Protein AF-A0A523ABS1-F1 (afdb_monomer)

Structure (mmCIF, N/CA/C/O backbone):
data_AF-A0A523ABS1-F1
#
_entry.id   AF-A0A523ABS1-F1
#
loop_
_atom_site.group_PDB
_atom_site.id
_atom_site.type_symbol
_atom_site.label_atom_id
_atom_site.label_alt_id
_atom_site.label_comp_id
_atom_site.label_asym_id
_atom_site.label_entity_id
_atom_site.label_seq_id
_atom_site.pdbx_PDB_ins_code
_atom_site.Cartn_x
_atom_site.Cartn_y
_atom_site.Cartn_z
_atom_site.occupancy
_atom_site.B_iso_or_equiv
_atom_site.auth_seq_id
_atom_site.auth_comp_id
_atom_site.auth_asym_id
_atom_site.auth_atom_id
_atom_site.pdbx_PDB_model_num
ATOM 1 N N . SER A 1 1 ? -2.186 -3.553 30.893 1.00 53.19 1 SER A N 1
ATOM 2 C CA . SER A 1 1 ? -3.478 -3.518 31.617 1.00 53.19 1 SER A CA 1
ATOM 3 C C . SER A 1 1 ? -4.574 -3.183 30.608 1.00 53.19 1 SER A C 1
ATOM 5 O O . SER A 1 1 ? -4.242 -2.686 29.540 1.00 53.19 1 SER A O 1
ATOM 7 N N . ARG A 1 2 ? -5.855 -3.501 30.856 1.00 66.62 2 ARG A N 1
ATOM 8 C CA . ARG A 1 2 ? -6.930 -2.987 29.985 1.00 66.62 2 ARG A CA 1
ATOM 9 C C . ARG A 1 2 ? -7.166 -1.531 30.384 1.00 66.62 2 ARG A C 1
ATOM 11 O O . ARG A 1 2 ? -7.330 -1.282 31.573 1.00 66.62 2 ARG A O 1
ATOM 18 N N . ILE A 1 3 ? -7.095 -0.614 29.419 1.00 85.62 3 ILE A N 1
ATOM 19 C CA . ILE A 1 3 ? -7.314 0.823 29.647 1.00 85.62 3 ILE A CA 1
ATOM 20 C C . ILE A 1 3 ? -8.788 1.080 29.984 1.00 85.62 3 ILE A C 1
ATOM 22 O O . ILE A 1 3 ? -9.081 1.830 30.907 1.00 85.62 3 ILE A O 1
ATOM 26 N N . ASN A 1 4 ? -9.697 0.388 29.293 1.00 91.50 4 ASN A N 1
ATOM 27 C CA . ASN A 1 4 ? -11.128 0.486 29.552 1.00 91.50 4 ASN A CA 1
ATOM 28 C C . ASN A 1 4 ? -11.587 -0.442 30.686 1.00 91.50 4 ASN A C 1
ATOM 30 O O . ASN A 1 4 ? -11.056 -1.551 30.849 1.00 91.50 4 ASN A O 1
ATOM 34 N N . LEU A 1 5 ? -12.601 -0.001 31.435 1.00 93.69 5 LEU A N 1
ATOM 35 C CA . LEU A 1 5 ? -13.239 -0.775 32.508 1.00 93.69 5 LEU A CA 1
ATOM 36 C C . LEU A 1 5 ? -14.076 -1.935 31.959 1.00 93.69 5 LEU A C 1
ATOM 38 O O . LEU A 1 5 ? -14.140 -2.990 32.600 1.00 93.69 5 LEU A O 1
ATOM 42 N N . PHE A 1 6 ? -14.674 -1.757 30.780 1.00 94.88 6 PHE A N 1
ATOM 43 C CA . PHE A 1 6 ? -15.473 -2.775 30.105 1.00 94.88 6 PHE A CA 1
ATOM 44 C C . PHE A 1 6 ? -14.831 -3.229 28.786 1.00 94.88 6 PHE A C 1
ATOM 46 O O . PHE A 1 6 ? -14.095 -2.495 28.123 1.00 94.88 6 PHE A O 1
ATOM 53 N N . SER A 1 7 ? -15.103 -4.474 28.399 1.00 93.56 7 SER A N 1
ATOM 54 C CA . SER A 1 7 ? -14.790 -5.014 27.074 1.00 93.56 7 SER A CA 1
ATOM 55 C C . SER A 1 7 ? -16.020 -5.652 26.457 1.00 93.56 7 SER A C 1
ATOM 57 O O . SER A 1 7 ? -16.794 -6.284 27.178 1.00 93.56 7 SER A O 1
ATOM 59 N N . PHE A 1 8 ? -16.120 -5.560 25.138 1.00 93.94 8 PHE A N 1
ATOM 60 C CA . PHE A 1 8 ? -17.294 -5.952 24.373 1.00 93.94 8 PHE A CA 1
ATOM 61 C C . PHE A 1 8 ? -16.968 -7.121 23.448 1.00 93.94 8 PHE A C 1
ATOM 63 O O . PHE A 1 8 ? -15.877 -7.195 22.884 1.00 93.94 8 PHE A O 1
ATOM 70 N N . GLU A 1 9 ? -17.932 -8.011 23.284 1.00 95.00 9 GLU A N 1
ATOM 71 C CA . GLU A 1 9 ? -17.932 -9.111 22.326 1.00 95.00 9 GLU A CA 1
ATOM 72 C C . GLU A 1 9 ? -19.313 -9.117 21.657 1.00 95.00 9 GLU A C 1
ATOM 74 O O . GLU A 1 9 ? -20.335 -9.018 22.335 1.00 95.00 9 GLU A O 1
ATOM 79 N N . ARG A 1 10 ? -19.359 -9.153 20.321 1.00 94.88 10 ARG A N 1
ATOM 80 C CA . ARG A 1 10 ? -20.630 -9.179 19.582 1.00 94.88 10 ARG A CA 1
ATOM 81 C C . ARG A 1 10 ? -21.312 -10.530 19.794 1.00 94.88 10 ARG A C 1
ATOM 83 O O . ARG A 1 10 ? -20.659 -11.561 19.675 1.00 94.88 10 ARG A O 1
ATOM 90 N N . ILE A 1 11 ? -22.611 -10.502 20.078 1.00 96.00 11 ILE A N 1
ATOM 91 C CA . ILE A 1 11 ? -23.472 -11.687 20.188 1.00 96.00 11 ILE A CA 1
ATOM 92 C C . ILE A 1 11 ? -24.713 -11.497 19.314 1.00 96.00 11 ILE A C 1
ATOM 94 O O . ILE A 1 11 ? -24.976 -10.388 18.835 1.00 96.00 11 ILE A O 1
ATOM 98 N N . ASP A 1 12 ? -25.485 -12.566 19.125 1.00 92.12 12 ASP A N 1
ATOM 99 C CA . ASP A 1 12 ? -26.764 -12.493 18.424 1.00 92.12 12 ASP A CA 1
ATOM 100 C C . ASP A 1 12 ? -27.668 -11.448 19.088 1.00 92.12 12 ASP A C 1
ATOM 102 O O . ASP A 1 12 ? -28.009 -11.549 20.267 1.00 92.12 12 ASP A O 1
ATOM 106 N N . ASN A 1 13 ? -28.029 -10.424 18.312 1.00 90.88 13 ASN A N 1
ATOM 107 C CA . ASN A 1 13 ? -28.887 -9.319 18.735 1.00 90.88 13 ASN A CA 1
ATOM 108 C C . ASN A 1 13 ? -28.392 -8.550 19.985 1.00 90.88 13 ASN A C 1
ATOM 110 O O . ASN A 1 13 ? -29.210 -8.118 20.798 1.00 90.88 13 ASN A O 1
ATOM 114 N N . GLY A 1 14 ? -27.074 -8.375 20.169 1.00 96.38 14 GLY A N 1
ATOM 115 C CA . GLY A 1 14 ? -26.577 -7.616 21.321 1.00 96.38 14 GLY A CA 1
ATOM 116 C C . GLY A 1 14 ? -25.062 -7.539 21.509 1.00 96.38 14 GLY A C 1
ATOM 117 O O . GLY A 1 14 ? -24.265 -7.741 20.585 1.00 96.38 14 GLY A O 1
ATOM 118 N N . LEU A 1 15 ? -24.666 -7.240 22.748 1.00 97.00 15 LEU A N 1
ATOM 119 C CA . LEU A 1 15 ? -23.283 -7.230 23.217 1.00 97.00 15 LEU A CA 1
ATOM 120 C C . LEU A 1 15 ? -23.120 -8.024 24.505 1.00 97.00 15 LEU A C 1
ATOM 122 O O . LEU A 1 15 ? -23.805 -7.793 25.497 1.00 97.00 15 LEU A O 1
ATOM 126 N N . ARG A 1 16 ? -22.104 -8.877 24.515 1.00 97.19 16 ARG A N 1
ATOM 127 C CA . ARG A 1 16 ? -21.541 -9.438 25.732 1.00 97.19 16 ARG A CA 1
ATOM 128 C C . ARG A 1 16 ? -20.533 -8.469 26.323 1.00 97.19 16 ARG A C 1
ATOM 130 O O . ARG A 1 16 ? -19.565 -8.080 25.668 1.00 97.19 16 ARG A O 1
ATOM 137 N N . VAL A 1 17 ? -20.734 -8.120 27.584 1.00 96.38 17 VAL A N 1
ATOM 138 C CA . VAL A 1 17 ? -19.927 -7.152 28.324 1.00 96.38 17 VAL A CA 1
ATOM 139 C C . VAL A 1 17 ? -19.188 -7.865 29.445 1.00 96.38 17 VAL A C 1
ATOM 141 O O . VAL A 1 17 ? -19.774 -8.602 30.237 1.00 96.38 17 VAL A O 1
ATOM 144 N N . ARG A 1 18 ? -17.878 -7.635 29.531 1.00 95.56 18 ARG A N 1
ATOM 145 C CA . ARG A 1 18 ? -17.011 -8.169 30.593 1.00 95.56 18 ARG A CA 1
ATOM 146 C C . ARG A 1 18 ? -16.283 -7.031 31.289 1.00 95.56 18 ARG A C 1
ATOM 148 O O . ARG A 1 18 ? -15.949 -6.034 30.652 1.00 95.56 18 ARG A O 1
ATOM 155 N N . SER A 1 19 ? -15.955 -7.214 32.562 1.00 93.56 19 SER A N 1
ATOM 156 C CA . SER A 1 19 ? -15.067 -6.325 33.311 1.00 93.56 19 SER A CA 1
ATOM 157 C C . SER A 1 19 ? -14.047 -7.152 34.089 1.00 93.56 19 SER A C 1
ATOM 159 O O . SER A 1 19 ? -14.268 -8.327 34.348 1.00 93.56 19 SER A O 1
ATOM 161 N N . LYS A 1 20 ? -12.910 -6.549 34.455 1.00 89.62 20 LYS A N 1
ATOM 162 C CA . LYS A 1 20 ? -11.997 -7.146 35.450 1.00 89.62 20 LYS A CA 1
ATOM 163 C C . LYS A 1 20 ? -12.493 -6.965 36.888 1.00 89.62 20 LYS A C 1
ATOM 165 O O . LYS A 1 20 ? -11.884 -7.498 37.808 1.00 89.62 20 LYS A O 1
ATOM 170 N N . ARG A 1 21 ? -13.513 -6.129 37.061 1.00 89.75 21 ARG A N 1
ATOM 171 C CA . ARG A 1 21 ? -14.123 -5.744 38.325 1.00 89.75 21 ARG A CA 1
ATOM 172 C C . ARG A 1 21 ? -15.584 -6.168 38.265 1.00 89.75 21 ARG A C 1
ATOM 174 O O . ARG A 1 21 ? -16.414 -5.435 37.726 1.00 89.75 21 ARG A O 1
ATOM 181 N N . ASP A 1 22 ? -15.878 -7.377 38.728 1.00 87.56 22 ASP A N 1
ATOM 182 C CA . ASP A 1 22 ? -17.212 -7.983 38.612 1.00 87.56 22 ASP A CA 1
ATOM 183 C C . ASP A 1 22 ? -18.300 -7.133 39.286 1.00 87.56 22 ASP A C 1
ATOM 185 O O . ASP A 1 22 ? -19.452 -7.120 38.852 1.00 87.56 22 ASP A O 1
ATOM 189 N N . GLU A 1 23 ? -17.942 -6.338 40.298 1.00 90.62 23 GLU A N 1
ATOM 190 C CA . GLU A 1 23 ? -18.840 -5.386 40.943 1.00 90.62 23 GLU A CA 1
ATOM 191 C C . GLU A 1 23 ? -19.360 -4.298 39.989 1.00 90.62 23 GLU A C 1
ATOM 193 O O . GLU A 1 23 ? -20.473 -3.804 40.180 1.00 90.62 23 GLU A O 1
ATOM 198 N N . LEU A 1 24 ? -18.605 -3.954 38.938 1.00 92.62 24 LEU A N 1
ATOM 199 C CA . LEU A 1 24 ? -19.019 -2.961 37.944 1.00 92.62 24 LEU A CA 1
ATOM 200 C C . LEU A 1 24 ? -20.077 -3.501 36.982 1.00 92.62 24 LEU A C 1
ATOM 202 O O . LEU A 1 24 ? -20.878 -2.719 36.474 1.00 92.62 24 LEU A O 1
ATOM 206 N N . LEU A 1 25 ? -20.127 -4.819 36.761 1.00 93.62 25 LEU A N 1
ATOM 207 C CA . LEU A 1 25 ? -21.131 -5.438 35.890 1.00 93.62 25 LEU A CA 1
ATOM 208 C C . LEU A 1 25 ? -22.554 -5.221 36.420 1.00 93.62 25 LEU A C 1
ATOM 210 O O . LEU A 1 25 ? -23.487 -5.078 35.635 1.00 93.62 25 LEU A O 1
ATOM 214 N N . LYS A 1 26 ? -22.723 -5.107 37.745 1.00 91.44 26 LYS A N 1
ATOM 215 C CA . LYS A 1 26 ? -24.025 -4.829 38.374 1.00 91.44 26 LYS A CA 1
ATOM 216 C C . LYS A 1 26 ? -24.602 -3.475 37.950 1.00 91.44 26 LYS A C 1
ATOM 218 O O . LYS A 1 26 ? -25.816 -3.356 37.810 1.00 91.44 26 LYS A O 1
ATOM 223 N N . LYS A 1 27 ? -23.743 -2.486 37.679 1.00 92.94 27 LYS A N 1
ATOM 224 C CA . LYS A 1 27 ? -24.156 -1.138 37.254 1.00 92.94 27 LYS A CA 1
ATOM 225 C C . LYS A 1 27 ? -24.728 -1.096 35.837 1.00 92.94 27 LYS A C 1
ATOM 227 O O . LYS A 1 27 ? -25.434 -0.158 35.497 1.00 92.94 27 LYS A O 1
ATOM 232 N N . LEU A 1 28 ? -24.466 -2.117 35.016 1.00 92.31 28 LEU A N 1
ATOM 233 C CA . LEU A 1 28 ? -25.002 -2.201 33.654 1.00 92.31 28 LEU A CA 1
ATOM 234 C C . LEU A 1 28 ? -26.531 -2.355 33.638 1.00 92.31 28 LEU A C 1
ATOM 236 O O . LEU A 1 28 ? -27.172 -1.945 32.676 1.00 92.31 28 LEU A O 1
ATOM 240 N N . SER A 1 29 ? -27.116 -2.886 34.718 1.00 88.00 29 SER A N 1
ATOM 241 C CA . SER A 1 29 ? -28.572 -3.025 34.864 1.00 88.00 29 SER A CA 1
ATOM 242 C C . SER A 1 29 ? -29.318 -1.682 34.926 1.00 88.00 29 SER A C 1
ATOM 244 O O . SER A 1 29 ? -30.504 -1.627 34.615 1.00 88.00 29 SER A O 1
ATOM 246 N N . GLU A 1 30 ? -28.625 -0.586 35.257 1.00 88.75 30 GLU A N 1
ATOM 247 C CA . GLU A 1 30 ? -29.193 0.768 35.331 1.00 88.75 30 GLU A CA 1
ATOM 248 C C . GLU A 1 30 ? -29.386 1.411 33.943 1.00 88.75 30 GLU A C 1
ATOM 250 O O . GLU A 1 30 ? -30.000 2.470 33.834 1.00 88.75 30 GLU A O 1
ATOM 255 N N . LEU A 1 31 ? -28.875 0.785 32.874 1.00 91.31 31 LEU A N 1
ATOM 256 C CA . LEU A 1 31 ? -28.892 1.336 31.514 1.00 91.31 31 LEU A CA 1
ATOM 257 C C . LEU A 1 31 ? -30.217 1.119 30.763 1.00 91.31 31 LEU A C 1
ATOM 259 O O . LEU A 1 31 ? -30.371 1.631 29.659 1.00 91.31 31 LEU A O 1
ATOM 263 N N . GLY A 1 32 ? -31.170 0.376 31.337 1.00 92.44 32 GLY A N 1
ATOM 264 C CA . GLY A 1 32 ? -32.515 0.204 30.770 1.00 92.44 32 GLY A CA 1
ATOM 265 C C . GLY A 1 32 ? -32.612 -0.732 29.558 1.00 92.44 32 GLY A C 1
ATOM 266 O O . GLY A 1 32 ? -33.659 -0.784 28.920 1.00 92.44 32 GLY A O 1
ATOM 267 N N . PHE A 1 33 ? -31.551 -1.479 29.245 1.00 95.50 33 PHE A N 1
ATOM 268 C CA . PHE A 1 33 ? -31.571 -2.522 28.218 1.00 95.50 33 PHE A CA 1
ATOM 269 C C . PHE A 1 33 ? -32.038 -3.865 28.790 1.00 95.50 33 PHE A C 1
ATOM 271 O O . PHE A 1 33 ? -31.852 -4.145 29.974 1.00 95.50 33 PHE A O 1
ATOM 278 N N . GLU A 1 34 ? -32.589 -4.730 27.937 1.00 95.81 34 GLU A N 1
ATOM 279 C CA . GLU A 1 34 ? -32.795 -6.136 28.286 1.00 95.81 34 GLU A CA 1
ATOM 280 C C . GLU A 1 34 ? -31.430 -6.818 28.462 1.00 95.81 34 GLU A C 1
ATOM 282 O O . GLU A 1 34 ? -30.539 -6.657 27.626 1.00 95.81 34 GLU A O 1
ATOM 287 N N . PHE A 1 35 ? -31.240 -7.576 29.543 1.00 95.75 35 PHE A N 1
ATOM 288 C CA . PHE A 1 35 ? -29.961 -8.227 29.820 1.00 95.75 35 PHE A CA 1
ATOM 289 C C . PHE A 1 35 ? -30.114 -9.591 30.494 1.00 95.75 35 PHE A C 1
ATOM 291 O O . PHE A 1 35 ? -31.122 -9.896 31.132 1.00 95.75 35 PHE A O 1
ATOM 298 N N . LYS A 1 36 ? -29.055 -10.396 30.402 1.00 95.69 36 LYS A N 1
ATOM 299 C CA . LYS A 1 36 ? -28.885 -11.656 31.121 1.00 95.69 36 LYS A CA 1
ATOM 300 C C . LYS A 1 36 ? -27.502 -11.706 31.765 1.00 95.69 36 LYS A C 1
ATOM 302 O O . LYS A 1 36 ? -26.481 -11.590 31.091 1.00 95.69 36 LYS A O 1
ATOM 307 N N . SER A 1 37 ? -27.472 -11.889 33.080 1.00 94.12 37 SER A N 1
ATOM 308 C CA . SER A 1 37 ? -26.228 -11.963 33.851 1.00 94.12 37 SER A CA 1
ATOM 309 C C . SER A 1 37 ? -25.720 -13.395 33.963 1.00 94.12 37 SER A C 1
ATOM 311 O O . SER A 1 37 ? -26.493 -14.324 34.197 1.00 94.12 37 SER A O 1
ATOM 313 N N . PHE A 1 38 ? -24.406 -13.552 33.865 1.00 92.75 38 PHE A N 1
ATOM 314 C CA . PHE A 1 38 ? -23.692 -14.812 34.021 1.00 92.75 38 PHE A CA 1
ATOM 315 C C . PHE A 1 38 ? -22.454 -14.603 34.898 1.00 92.75 38 PHE A C 1
ATOM 317 O O . PHE A 1 38 ? -22.089 -13.479 35.247 1.00 92.75 38 PHE A O 1
ATOM 324 N N . GLU A 1 39 ? -21.764 -15.689 35.238 1.00 90.94 39 GLU A N 1
ATOM 325 C CA . GLU A 1 39 ? -20.467 -15.590 35.900 1.00 90.94 39 GLU A CA 1
ATOM 326 C C . GLU A 1 39 ? -19.446 -14.902 34.966 1.00 90.94 39 GLU A C 1
ATOM 328 O O . GLU A 1 39 ? -19.228 -15.315 33.819 1.00 90.94 39 GLU A O 1
ATOM 333 N N . GLY A 1 40 ? -18.873 -13.786 35.430 1.00 90.38 40 GLY A N 1
ATOM 334 C CA . GLY A 1 40 ? -17.849 -13.001 34.728 1.00 90.38 40 GLY A CA 1
ATOM 335 C C . GLY A 1 40 ? -18.313 -12.167 33.521 1.00 90.38 40 GLY A C 1
ATOM 336 O O . GLY A 1 40 ? -17.465 -11.570 32.848 1.00 90.38 40 GLY A O 1
ATOM 337 N N . HIS A 1 41 ? -19.613 -12.126 33.194 1.00 95.06 41 HIS A N 1
ATOM 338 C CA . HIS A 1 41 ? -20.131 -11.307 32.087 1.00 95.06 41 HIS A CA 1
ATOM 339 C C . HIS A 1 41 ? -21.637 -11.011 32.165 1.00 95.06 41 HIS A C 1
ATOM 341 O O . HIS A 1 41 ? -22.390 -11.689 32.862 1.00 95.06 41 HIS A O 1
ATOM 347 N N . VAL A 1 42 ? -22.074 -10.005 31.406 1.00 96.75 42 VAL A N 1
ATOM 348 C CA . VAL A 1 42 ? -23.487 -9.670 31.185 1.00 96.75 42 VAL A CA 1
ATOM 349 C C . VAL A 1 42 ? -23.731 -9.590 29.685 1.00 96.75 42 VAL A C 1
ATOM 351 O O . VAL A 1 42 ? -23.027 -8.860 28.989 1.00 96.75 42 VAL A O 1
ATOM 354 N N . ASP A 1 43 ? -24.718 -10.330 29.196 1.00 97.06 43 ASP A N 1
ATOM 355 C CA . ASP A 1 43 ? -25.204 -10.216 27.822 1.00 97.06 43 ASP A CA 1
ATOM 356 C C . ASP A 1 43 ? -26.328 -9.178 27.801 1.00 97.06 43 ASP A C 1
ATOM 358 O O . ASP A 1 43 ? -27.275 -9.287 28.575 1.00 97.06 43 ASP A O 1
ATOM 362 N N . ILE A 1 44 ? -26.209 -8.156 26.958 1.00 97.50 44 ILE A N 1
ATOM 363 C CA . ILE A 1 44 ? -27.184 -7.071 26.811 1.00 97.50 44 ILE A CA 1
ATOM 364 C C . ILE A 1 44 ? -27.730 -7.110 25.389 1.00 97.50 44 ILE A C 1
ATOM 366 O O . ILE A 1 44 ? -26.954 -7.128 24.432 1.00 97.50 44 ILE A O 1
ATOM 370 N N . PHE A 1 45 ? -29.051 -7.115 25.251 1.00 96.75 45 PHE A N 1
ATOM 371 C CA . PHE A 1 45 ? -29.750 -7.277 23.981 1.00 96.75 45 PHE A CA 1
ATOM 372 C C . PHE A 1 45 ? -30.266 -5.936 23.445 1.00 96.75 45 PHE A C 1
ATOM 374 O O . PHE A 1 45 ? -30.618 -5.035 24.208 1.00 96.75 45 PHE A O 1
ATOM 381 N N . GLY A 1 46 ? -30.299 -5.800 22.119 1.00 95.69 46 GLY A N 1
ATOM 382 C CA . GLY A 1 46 ? -30.669 -4.573 21.411 1.00 95.69 46 GLY A CA 1
ATOM 383 C C . GLY A 1 46 ? -29.598 -4.129 20.415 1.00 95.69 46 GLY A C 1
ATOM 384 O O . GLY A 1 46 ? -28.733 -4.9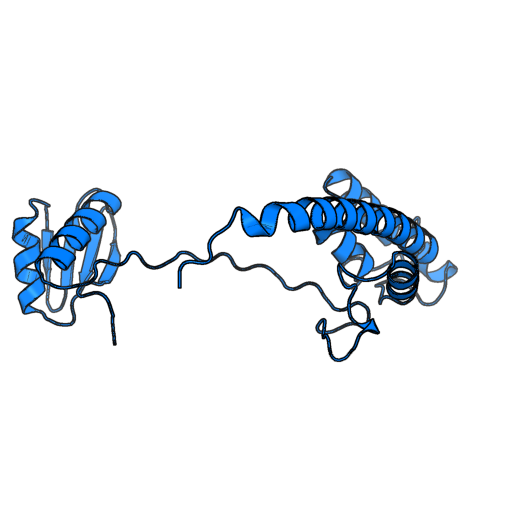11 20.019 1.00 95.69 46 GLY A O 1
ATOM 385 N N . ASN A 1 47 ? -29.646 -2.860 19.997 1.00 95.38 47 ASN A N 1
ATOM 386 C CA . ASN A 1 47 ? -28.680 -2.306 19.052 1.00 95.38 47 ASN A CA 1
ATOM 387 C C . ASN A 1 47 ? -27.280 -2.228 19.696 1.00 95.38 47 ASN A C 1
ATOM 389 O O . ASN A 1 47 ? -27.072 -1.429 20.612 1.00 95.38 47 ASN A O 1
ATOM 393 N N . PRO A 1 48 ? -26.281 -2.981 19.201 1.00 94.38 48 PRO A N 1
ATOM 394 C CA . PRO A 1 48 ? -24.961 -3.007 19.823 1.00 94.38 48 PRO A CA 1
ATOM 395 C C . PRO A 1 48 ? -24.252 -1.648 19.875 1.00 94.38 48 PRO A C 1
ATOM 397 O O . PRO A 1 48 ? -23.474 -1.406 20.790 1.00 94.38 48 PRO A O 1
ATOM 400 N N . LEU A 1 49 ? -24.485 -0.761 18.902 1.00 92.31 49 LEU A N 1
ATOM 401 C CA . LEU A 1 49 ? -23.840 0.556 18.887 1.00 92.31 49 LEU A CA 1
ATOM 402 C C . LEU A 1 49 ? -24.395 1.458 19.994 1.00 92.31 49 LEU A C 1
ATOM 404 O O . LEU A 1 49 ? -23.639 2.188 20.633 1.00 92.31 49 LEU A O 1
ATOM 408 N N . GLU A 1 50 ? -25.701 1.376 20.243 1.00 95.25 50 GLU A N 1
ATOM 409 C CA . GLU A 1 50 ? -26.363 2.108 21.326 1.00 95.25 50 GLU A CA 1
ATOM 410 C C . GLU A 1 50 ? -25.934 1.568 22.693 1.00 95.25 50 GLU A C 1
ATOM 412 O O . GLU A 1 50 ? -25.589 2.349 23.580 1.00 95.25 50 GLU A O 1
ATOM 417 N N . ILE A 1 51 ? -25.871 0.238 22.831 1.00 96.00 51 ILE A N 1
ATOM 418 C CA . ILE A 1 51 ? -25.400 -0.431 24.050 1.00 96.00 51 ILE A CA 1
ATOM 419 C C . ILE A 1 51 ? -23.949 -0.041 24.351 1.00 96.00 51 ILE A C 1
ATOM 421 O O . ILE A 1 51 ? -23.646 0.373 25.470 1.00 96.00 51 ILE A O 1
ATO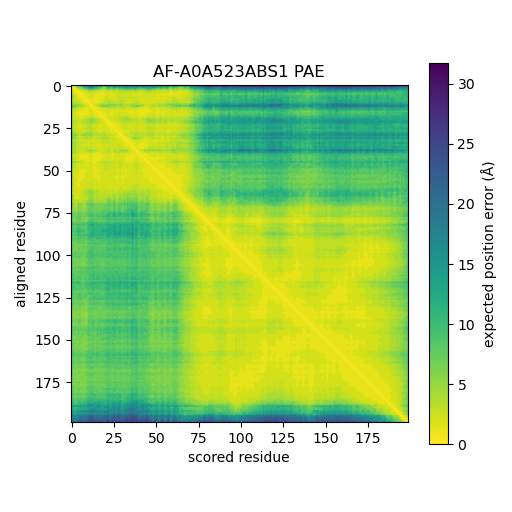M 425 N N . GLU A 1 52 ? -23.043 -0.141 23.369 1.00 95.19 52 GLU A N 1
ATOM 426 C CA . GLU A 1 52 ? -21.641 0.234 23.573 1.00 95.19 52 GLU A CA 1
ATOM 427 C C . GLU A 1 52 ? -21.536 1.697 24.001 1.00 95.19 52 GLU A C 1
ATOM 429 O O . GLU A 1 52 ? -20.891 1.980 25.011 1.00 95.19 52 GLU A O 1
ATOM 434 N N . ARG A 1 53 ? -22.215 2.615 23.301 1.00 94.94 53 ARG A N 1
ATOM 435 C CA . ARG A 1 53 ? -22.210 4.045 23.632 1.00 94.94 53 ARG A CA 1
ATOM 436 C C . ARG A 1 53 ? -22.668 4.305 25.068 1.00 94.94 53 ARG A C 1
ATOM 438 O O . ARG A 1 53 ? -21.967 4.998 25.802 1.00 94.94 53 ARG A O 1
ATOM 445 N N . ALA A 1 54 ? -23.785 3.712 25.486 1.00 96.12 54 ALA A N 1
ATOM 446 C CA . ALA A 1 54 ? -24.304 3.868 26.843 1.00 96.12 54 ALA A CA 1
ATOM 447 C C . ALA A 1 54 ? -23.310 3.362 27.904 1.00 96.12 54 ALA A C 1
ATOM 449 O O . ALA A 1 54 ? -23.108 3.997 28.941 1.00 96.12 54 ALA A O 1
ATOM 450 N N . ILE A 1 55 ? -22.628 2.247 27.628 1.00 95.62 55 ILE A N 1
ATOM 451 C CA . ILE A 1 55 ? -21.617 1.697 28.536 1.00 95.62 55 ILE A CA 1
ATOM 452 C C . ILE A 1 55 ? -20.364 2.567 28.569 1.00 95.62 55 ILE A C 1
ATOM 454 O O . ILE A 1 55 ? -19.784 2.729 29.640 1.00 95.62 55 ILE A O 1
ATOM 458 N N . ARG A 1 56 ? -19.948 3.167 27.446 1.00 95.12 56 ARG A N 1
ATOM 459 C CA . ARG A 1 56 ? -18.835 4.134 27.440 1.00 95.12 56 ARG A CA 1
ATOM 460 C C . ARG A 1 56 ? -19.159 5.368 28.273 1.00 95.12 56 ARG A C 1
ATOM 462 O O . ARG A 1 56 ? -18.321 5.805 29.056 1.00 95.12 56 ARG A O 1
ATOM 469 N N . GLU A 1 57 ? -20.373 5.897 28.155 1.00 95.31 57 GLU A N 1
ATOM 470 C CA . GLU A 1 57 ? -20.827 7.031 28.966 1.00 95.31 57 GLU A CA 1
ATOM 471 C C . GLU A 1 57 ? -20.857 6.681 30.463 1.00 95.31 57 GLU A C 1
ATOM 473 O O . GLU A 1 57 ? -20.416 7.474 31.299 1.00 95.31 57 GLU A O 1
ATOM 478 N N . LEU A 1 58 ? -21.318 5.476 30.816 1.00 95.00 58 LEU A N 1
ATOM 479 C CA . LEU A 1 58 ? -21.240 4.965 32.185 1.00 95.00 58 LEU A CA 1
ATOM 480 C C . LEU A 1 58 ? -19.788 4.807 32.647 1.00 95.00 58 LEU A C 1
ATOM 482 O O . LEU A 1 58 ? -19.454 5.195 33.761 1.00 95.00 58 LEU A O 1
ATOM 486 N N . GLU A 1 59 ? -18.916 4.261 31.806 1.00 94.94 59 GLU A N 1
ATOM 487 C CA . GLU A 1 59 ? -17.505 4.067 32.121 1.00 94.94 59 GLU A CA 1
ATOM 488 C C . GLU A 1 59 ? -16.819 5.381 32.508 1.00 94.94 59 GLU A C 1
ATOM 490 O O . GLU A 1 59 ? -16.125 5.421 33.525 1.00 94.94 59 GLU A O 1
ATOM 495 N N . ILE A 1 60 ? -17.076 6.459 31.763 1.00 94.88 60 ILE A N 1
ATOM 496 C CA . ILE A 1 60 ? -16.566 7.802 32.072 1.00 94.88 60 ILE A CA 1
ATOM 497 C C . ILE A 1 60 ? -17.075 8.273 33.441 1.00 94.88 60 ILE A C 1
ATOM 499 O O . ILE A 1 60 ? -16.291 8.737 34.270 1.00 94.88 60 ILE A O 1
ATOM 503 N N . LYS A 1 61 ? -18.369 8.083 33.738 1.00 94.44 61 LYS A N 1
ATOM 504 C CA . LYS A 1 61 ? -18.950 8.407 35.059 1.00 94.44 61 LYS A CA 1
ATOM 505 C C . LYS A 1 61 ? -18.324 7.599 36.201 1.00 94.44 61 LYS A C 1
ATOM 507 O O . LYS A 1 61 ? -18.326 8.049 37.343 1.00 94.44 61 LYS A O 1
ATOM 512 N N . LEU A 1 62 ? -17.786 6.415 35.908 1.00 93.25 62 LEU A N 1
ATOM 513 C CA . LEU A 1 62 ? -17.085 5.551 36.863 1.00 93.25 62 LEU A CA 1
ATOM 514 C C . LEU A 1 62 ? -15.583 5.865 36.983 1.00 93.25 62 LEU A C 1
ATOM 516 O O . LEU A 1 62 ? -14.865 5.133 37.665 1.00 93.25 62 LEU A O 1
ATOM 520 N N . GLY A 1 63 ? -15.105 6.933 36.337 1.00 93.06 63 GLY A N 1
ATOM 521 C CA . GLY A 1 63 ? -13.696 7.332 36.333 1.00 93.06 63 GLY A CA 1
ATOM 522 C C . GLY A 1 63 ? -12.821 6.516 35.377 1.00 93.06 63 GLY A C 1
ATOM 523 O O . GLY A 1 63 ? -11.598 6.533 35.507 1.00 93.06 63 GLY A O 1
ATOM 524 N N . GLY A 1 64 ? -13.428 5.764 34.453 1.00 92.19 64 GLY A N 1
ATOM 525 C CA . GLY A 1 64 ? -12.738 5.132 33.332 1.00 92.19 64 GLY A CA 1
ATOM 526 C C . GLY A 1 64 ? -12.582 6.082 32.144 1.00 92.19 64 GLY A C 1
ATOM 527 O O . GLY A 1 64 ? -13.108 7.192 32.136 1.00 92.19 64 GLY A O 1
ATOM 528 N N . PHE A 1 65 ? -11.860 5.635 31.119 1.00 92.50 65 PHE A N 1
ATOM 529 C CA . PHE A 1 65 ? -11.605 6.456 29.933 1.00 92.50 65 PHE A CA 1
ATOM 530 C C . PHE A 1 65 ? -12.724 6.366 28.892 1.00 92.50 65 PHE A C 1
ATOM 532 O O . PHE A 1 65 ? -12.950 7.326 28.162 1.00 92.50 65 PHE A O 1
ATOM 539 N N . GLY A 1 66 ? -13.411 5.220 28.792 1.00 91.88 66 GLY A N 1
ATOM 540 C CA . GLY A 1 66 ? -14.464 5.030 27.793 1.00 91.88 66 GLY A CA 1
ATOM 541 C C . GLY A 1 66 ? -13.950 5.079 26.348 1.00 91.88 66 GLY A C 1
ATOM 542 O O . GLY A 1 66 ? -14.718 5.384 25.439 1.00 91.88 66 GLY A O 1
ATOM 543 N N . PHE A 1 67 ? -12.668 4.779 26.112 1.00 91.31 67 PHE A N 1
ATOM 544 C CA . PHE A 1 67 ? -12.071 4.874 24.782 1.00 91.31 67 PHE A CA 1
ATOM 545 C C . PHE A 1 67 ? -12.658 3.849 23.820 1.00 91.31 67 PHE A C 1
ATOM 547 O O . PHE A 1 67 ? -12.711 2.650 24.117 1.00 91.31 67 PHE A O 1
ATOM 554 N N . ILE A 1 68 ? -12.995 4.310 22.621 1.00 87.31 68 ILE A N 1
ATOM 555 C CA . ILE A 1 68 ? -13.321 3.447 21.490 1.00 87.31 68 ILE A CA 1
ATOM 556 C C . ILE A 1 68 ? -11.995 2.948 20.899 1.00 87.31 68 ILE A C 1
ATOM 558 O O . ILE A 1 68 ? -11.147 3.774 20.553 1.00 87.31 68 ILE A O 1
ATOM 562 N N . PRO A 1 69 ? -11.763 1.625 20.814 1.00 83.19 69 PRO A N 1
ATOM 563 C CA . PRO A 1 69 ? -10.566 1.100 20.175 1.00 83.19 69 PRO A CA 1
ATOM 564 C C . PRO A 1 69 ? -10.469 1.607 18.731 1.00 83.19 69 PRO A C 1
ATOM 566 O O . PRO A 1 69 ? -11.476 1.585 18.018 1.00 83.19 69 PRO A O 1
ATOM 569 N N . PRO A 1 70 ? -9.286 2.049 18.277 1.00 88.25 70 PRO A N 1
ATOM 570 C CA . PRO A 1 70 ? -9.124 2.447 16.890 1.00 88.25 70 PRO A CA 1
ATOM 571 C C . PRO A 1 70 ? -9.361 1.241 15.978 1.00 88.25 70 PRO A C 1
ATOM 573 O O . PRO A 1 70 ? -8.976 0.114 16.296 1.00 88.25 70 PRO A O 1
ATOM 576 N N . SER A 1 71 ? -9.977 1.492 14.827 1.00 89.75 71 SER A N 1
ATOM 577 C CA . SER A 1 71 ? -9.967 0.531 13.724 1.00 89.75 71 SER A CA 1
ATOM 578 C C . SER A 1 71 ? -8.633 0.611 12.981 1.00 89.75 71 SER A C 1
ATOM 580 O O . SER A 1 71 ? -7.961 1.642 13.011 1.00 89.75 71 SER A O 1
ATOM 582 N N . SER A 1 72 ? -8.250 -0.468 12.304 1.00 93.81 72 SER A N 1
ATOM 583 C CA . SER A 1 72 ? -7.026 -0.527 11.504 1.00 93.81 72 SER A CA 1
ATOM 584 C C . SER A 1 72 ? -7.313 -1.013 10.085 1.00 93.81 72 SER A C 1
ATOM 586 O O . SER A 1 72 ? -8.137 -1.900 9.867 1.00 93.81 72 SER A O 1
ATOM 588 N N . ILE A 1 73 ? -6.606 -0.425 9.118 1.00 95.44 73 ILE A N 1
ATOM 589 C CA . ILE A 1 73 ? -6.543 -0.890 7.730 1.00 95.44 73 ILE A CA 1
ATOM 590 C C . ILE A 1 73 ? -5.120 -1.387 7.491 1.00 95.44 73 ILE A C 1
ATOM 592 O O . ILE A 1 73 ? -4.151 -0.687 7.789 1.00 95.44 73 ILE A O 1
ATOM 596 N N . TYR A 1 74 ? -4.998 -2.596 6.952 1.00 94.75 74 TYR A N 1
ATOM 597 C CA . TYR A 1 74 ? -3.716 -3.199 6.603 1.00 94.75 74 TYR A CA 1
ATOM 598 C C . TYR A 1 74 ? -3.562 -3.183 5.086 1.00 94.75 74 TYR A C 1
ATOM 600 O O . TYR A 1 74 ? -4.458 -3.614 4.366 1.00 94.75 74 TYR A O 1
ATOM 608 N N . HIS A 1 75 ? -2.422 -2.696 4.608 1.00 92.56 75 HIS A N 1
ATOM 609 C CA . HIS A 1 75 ? -2.069 -2.692 3.192 1.00 92.56 75 HIS A CA 1
ATOM 610 C C . HIS A 1 75 ? -0.845 -3.579 2.957 1.00 92.56 75 HIS A C 1
ATOM 612 O O . HIS A 1 75 ? -0.033 -3.808 3.858 1.00 92.56 75 HIS A O 1
ATOM 618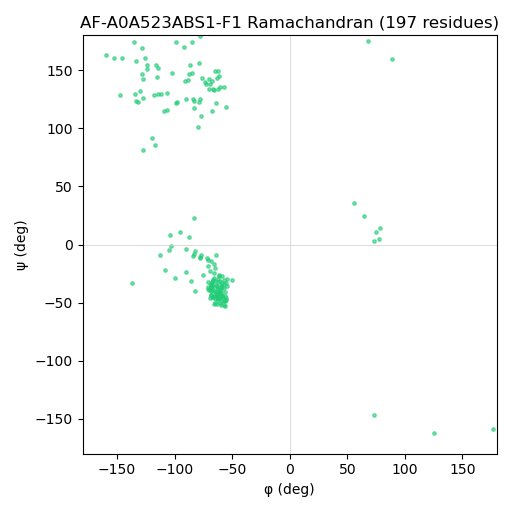 N N . ARG A 1 76 ? -0.715 -4.095 1.734 1.00 90.81 76 ARG A N 1
ATOM 619 C CA . ARG A 1 76 ? 0.485 -4.817 1.309 1.00 90.81 76 ARG A CA 1
ATOM 620 C C . ARG A 1 76 ? 1.623 -3.815 1.108 1.00 90.81 76 ARG A C 1
ATOM 622 O O . ARG A 1 76 ? 1.407 -2.753 0.536 1.00 90.81 76 ARG A O 1
ATOM 629 N N . PHE A 1 77 ? 2.829 -4.164 1.545 1.00 90.69 77 PHE A N 1
ATOM 630 C CA . PHE A 1 77 ? 4.018 -3.369 1.239 1.00 90.69 77 PHE A CA 1
ATOM 631 C C . PHE A 1 77 ? 4.433 -3.539 -0.223 1.00 90.69 77 PHE A C 1
ATOM 633 O O . PHE A 1 77 ? 4.443 -4.662 -0.725 1.00 90.69 77 PHE A O 1
ATOM 640 N N . THR A 1 78 ? 4.844 -2.442 -0.855 1.00 91.81 78 THR A N 1
ATOM 641 C CA . THR A 1 78 ? 5.480 -2.447 -2.177 1.00 91.81 78 THR A CA 1
ATOM 642 C C . THR A 1 78 ? 6.871 -3.074 -2.100 1.00 91.81 78 THR A C 1
ATOM 644 O O . THR A 1 78 ? 7.645 -2.805 -1.172 1.00 91.81 78 THR A O 1
ATOM 647 N N . THR A 1 79 ? 7.219 -3.895 -3.087 1.00 95.69 79 THR A N 1
ATOM 648 C CA . THR A 1 79 ? 8.551 -4.496 -3.195 1.00 95.69 79 THR A CA 1
ATOM 649 C C . THR A 1 79 ? 9.591 -3.434 -3.554 1.00 95.69 79 THR A C 1
ATOM 651 O O . THR A 1 79 ? 9.345 -2.536 -4.359 1.00 95.69 79 THR A O 1
ATOM 654 N N . GLY A 1 80 ? 10.791 -3.537 -2.979 1.00 97.00 80 GLY A N 1
ATOM 655 C CA . GLY A 1 80 ? 11.918 -2.700 -3.385 1.00 97.00 80 GLY A CA 1
ATOM 656 C C . GLY A 1 80 ? 12.306 -2.936 -4.846 1.00 97.00 80 GLY A C 1
ATOM 657 O O . GLY A 1 80 ? 12.188 -4.049 -5.356 1.00 97.00 80 GLY A O 1
ATOM 658 N N . LEU A 1 81 ? 12.827 -1.904 -5.512 1.00 97.44 81 LEU A N 1
ATOM 659 C CA . LEU A 1 81 ? 13.197 -1.945 -6.932 1.00 97.44 81 LEU A CA 1
ATOM 660 C C . LEU A 1 81 ? 14.172 -3.074 -7.267 1.00 97.44 81 LEU A C 1
ATOM 662 O O . LEU A 1 81 ? 14.096 -3.642 -8.346 1.00 97.44 81 LEU A O 1
ATOM 666 N N . THR A 1 82 ? 15.070 -3.430 -6.352 1.00 95.56 82 THR A N 1
ATOM 667 C CA . THR A 1 82 ? 16.046 -4.517 -6.525 1.00 95.56 82 THR A CA 1
ATOM 668 C C . THR A 1 82 ? 15.576 -5.854 -5.936 1.00 95.56 82 THR A C 1
ATOM 670 O O . THR A 1 82 ? 16.358 -6.797 -5.836 1.00 95.56 82 THR A O 1
ATOM 673 N N . GLY A 1 83 ? 14.298 -5.951 -5.558 1.00 92.88 83 GLY A N 1
ATOM 674 C CA . GLY A 1 83 ? 13.729 -7.050 -4.782 1.00 92.88 83 GLY A CA 1
ATOM 675 C C . GLY A 1 83 ? 13.832 -6.828 -3.266 1.00 92.88 83 GLY A C 1
ATOM 676 O O . GLY A 1 83 ? 14.642 -6.045 -2.769 1.00 92.88 83 GLY A O 1
ATOM 677 N N . GLY A 1 84 ? 13.000 -7.538 -2.501 1.00 93.25 84 GLY A N 1
ATOM 678 C CA . GLY A 1 84 ? 12.974 -7.432 -1.039 1.00 93.25 84 GLY A CA 1
ATOM 679 C C . GLY A 1 84 ? 12.340 -6.130 -0.534 1.00 93.25 84 GLY A C 1
ATOM 680 O O . GLY A 1 84 ? 11.392 -5.625 -1.128 1.00 93.25 84 GLY A O 1
ATOM 681 N N . LYS A 1 85 ? 12.824 -5.607 0.600 1.00 93.88 85 LYS A N 1
ATOM 682 C CA . LYS A 1 85 ? 12.271 -4.399 1.239 1.00 93.88 85 LYS A CA 1
ATOM 683 C C . LYS A 1 85 ? 12.919 -3.126 0.695 1.00 93.88 85 LYS A C 1
ATOM 685 O O . LYS A 1 85 ? 14.139 -3.078 0.543 1.00 93.88 85 LYS A O 1
ATOM 690 N N . MET A 1 86 ? 12.117 -2.076 0.527 1.00 94.38 86 MET A N 1
AT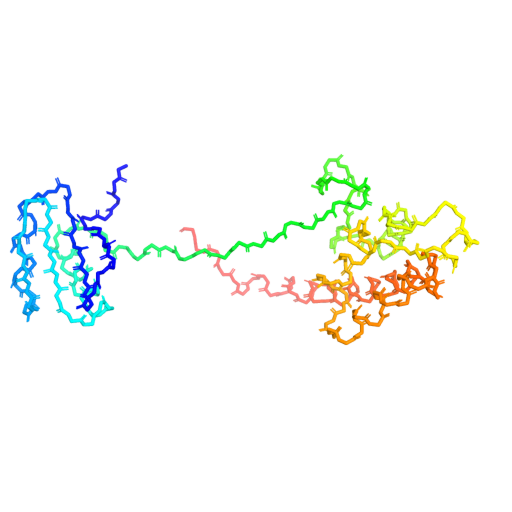OM 691 C CA . MET A 1 86 ? 12.621 -0.708 0.385 1.00 94.38 86 MET A CA 1
ATOM 692 C C . MET A 1 86 ? 13.395 -0.299 1.645 1.00 94.38 86 MET A C 1
ATOM 694 O O . MET A 1 86 ? 12.956 -0.564 2.767 1.00 94.38 86 MET A O 1
ATOM 698 N N . SER A 1 87 ? 14.563 0.324 1.477 1.00 94.44 87 SER A N 1
ATOM 699 C CA . SER A 1 87 ? 15.403 0.750 2.598 1.00 94.44 87 SER A CA 1
ATOM 700 C C . SER A 1 87 ? 16.167 2.027 2.283 1.00 94.44 87 SER A C 1
ATOM 702 O O . SER A 1 87 ? 16.918 2.070 1.313 1.00 94.44 87 SER A O 1
ATOM 704 N N . SER A 1 88 ? 16.079 3.018 3.173 1.00 91.69 88 SER A N 1
ATOM 705 C CA . SER A 1 88 ? 16.879 4.252 3.113 1.00 91.69 88 SER A CA 1
ATOM 706 C C . SER A 1 88 ? 18.390 3.991 3.115 1.00 91.69 88 SER A C 1
ATOM 708 O O . SER A 1 88 ? 19.143 4.716 2.476 1.00 91.69 88 SER A O 1
ATOM 710 N N . SER A 1 89 ? 18.840 2.908 3.759 1.00 93.88 89 SER A N 1
ATOM 711 C CA . SER A 1 89 ? 20.248 2.477 3.739 1.00 93.88 89 SER A CA 1
ATOM 712 C C . SER A 1 89 ? 20.710 1.910 2.388 1.00 93.88 89 SER A C 1
ATOM 714 O O . SER A 1 89 ? 21.908 1.747 2.166 1.00 93.88 89 SER A O 1
ATOM 716 N N . LYS A 1 90 ? 19.774 1.603 1.479 1.00 95.06 90 LYS A N 1
ATOM 717 C CA . LYS A 1 90 ? 20.030 1.095 0.125 1.00 95.06 90 LYS A CA 1
ATOM 718 C C . LYS A 1 90 ? 19.288 1.973 -0.893 1.00 95.06 90 LYS A C 1
ATOM 720 O O . LYS A 1 90 ? 18.213 1.573 -1.343 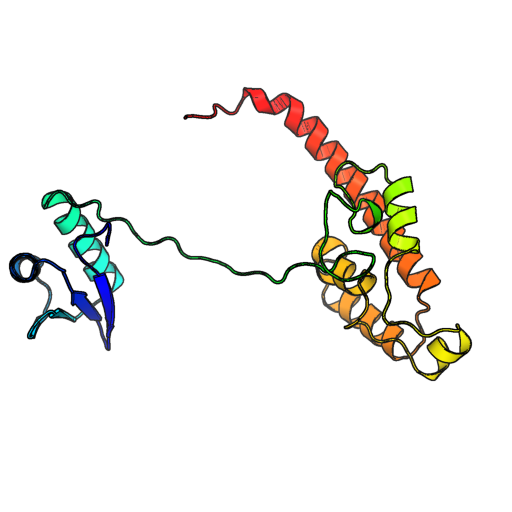1.00 95.06 90 LYS A O 1
ATOM 725 N N . PRO A 1 91 ? 19.838 3.137 -1.284 1.00 94.88 91 PRO A N 1
ATOM 726 C CA . PRO A 1 91 ? 19.153 4.110 -2.145 1.00 94.88 91 PRO A CA 1
ATOM 727 C C . PRO A 1 91 ? 18.628 3.556 -3.477 1.00 94.88 91 PRO A C 1
ATOM 729 O O . PRO A 1 91 ? 17.601 4.012 -3.964 1.00 94.88 91 PRO A O 1
ATOM 732 N N . GLU A 1 92 ? 19.278 2.534 -4.040 1.00 95.75 92 GLU A N 1
ATOM 733 C CA . GLU A 1 92 ? 18.837 1.865 -5.277 1.00 95.75 92 GLU A CA 1
ATOM 734 C C . GLU A 1 92 ? 17.582 0.991 -5.097 1.00 95.75 92 GLU A C 1
ATOM 736 O O . GLU A 1 92 ? 16.991 0.543 -6.073 1.00 95.75 92 GLU A O 1
ATOM 741 N N . SER A 1 93 ? 17.162 0.720 -3.856 1.00 95.88 93 SER A N 1
ATOM 742 C CA . SER A 1 93 ? 15.998 -0.127 -3.562 1.00 95.88 93 SER A CA 1
ATOM 743 C C . SER A 1 93 ? 14.659 0.612 -3.620 1.00 95.88 93 SER A C 1
ATOM 745 O O . SER A 1 93 ? 13.621 -0.042 -3.552 1.00 95.88 93 SER A O 1
ATOM 747 N N . TYR A 1 94 ? 14.648 1.944 -3.729 1.00 96.69 94 TYR A N 1
ATOM 748 C CA . TYR A 1 94 ? 13.424 2.749 -3.720 1.00 96.69 94 TYR A CA 1
ATOM 749 C C . TYR A 1 94 ? 13.592 4.059 -4.497 1.00 96.69 94 TYR A C 1
ATOM 751 O O . TYR A 1 94 ? 14.708 4.536 -4.714 1.00 96.69 94 TYR A O 1
ATOM 759 N N . ILE A 1 95 ? 12.465 4.655 -4.880 1.00 97.06 95 ILE A N 1
ATOM 760 C CA . ILE A 1 95 ? 12.406 6.009 -5.436 1.00 97.06 95 ILE A CA 1
ATOM 761 C C . ILE A 1 95 ? 12.005 6.941 -4.302 1.00 97.06 95 ILE A C 1
ATOM 763 O O . ILE A 1 95 ? 10.973 6.733 -3.666 1.00 97.06 95 ILE A O 1
ATOM 767 N N . SER A 1 96 ? 12.843 7.928 -4.009 1.00 96.38 96 SER A N 1
ATOM 768 C CA . SER A 1 96 ? 12.493 8.972 -3.054 1.00 96.38 96 SER A CA 1
ATOM 769 C C . SER A 1 96 ? 11.527 9.949 -3.713 1.00 96.38 96 SER A C 1
ATOM 771 O O . SER A 1 96 ? 11.727 10.324 -4.864 1.00 96.38 96 SER A O 1
ATOM 773 N N . LEU A 1 97 ? 10.554 10.462 -2.960 1.00 96.44 97 LEU A N 1
ATOM 774 C CA . LEU A 1 97 ? 9.741 11.606 -3.398 1.00 96.44 97 LEU A CA 1
ATOM 775 C C . LEU A 1 97 ? 10.571 12.894 -3.572 1.00 96.44 97 LEU A C 1
ATOM 777 O O . LEU A 1 97 ? 10.077 13.897 -4.075 1.00 96.44 97 LEU A O 1
ATOM 781 N N . LEU A 1 98 ? 11.833 12.864 -3.134 1.00 95.75 98 LEU A N 1
ATOM 782 C CA . LEU A 1 98 ? 12.810 13.940 -3.277 1.00 95.75 98 LEU A CA 1
ATOM 783 C C . LEU A 1 98 ? 13.838 13.667 -4.385 1.00 95.75 98 LEU A C 1
ATOM 785 O O . LEU A 1 98 ? 14.743 14.477 -4.562 1.00 95.75 98 LEU A O 1
ATOM 789 N N . ASP A 1 99 ? 13.760 12.520 -5.068 1.00 97.00 99 ASP A N 1
ATOM 790 C CA . ASP A 1 99 ? 14.684 12.219 -6.160 1.00 97.00 99 ASP A CA 1
ATOM 791 C C . ASP A 1 99 ? 14.419 13.167 -7.336 1.00 97.00 99 ASP A C 1
ATOM 793 O O . ASP A 1 99 ? 13.271 13.424 -7.705 1.00 97.00 99 ASP A O 1
ATOM 797 N N . ASP A 1 100 ? 15.490 13.624 -7.989 1.00 96.88 100 ASP A N 1
ATOM 798 C CA . ASP A 1 100 ? 15.351 14.245 -9.301 1.00 96.88 100 ASP A CA 1
ATOM 799 C C . ASP A 1 100 ? 14.767 13.227 -10.297 1.00 96.88 100 ASP A C 1
ATOM 801 O O . ASP A 1 100 ? 15.132 12.041 -10.254 1.00 96.88 100 ASP A O 1
ATOM 805 N N . PRO A 1 101 ? 13.924 13.657 -11.256 1.00 97.50 101 PRO A N 1
ATOM 806 C CA . PRO A 1 101 ? 13.286 12.733 -12.189 1.00 97.50 101 PRO A CA 1
ATOM 807 C C . PRO A 1 101 ? 14.285 11.843 -12.946 1.00 97.50 101 PRO A C 1
ATOM 809 O O . PRO A 1 101 ? 14.037 10.658 -13.153 1.00 97.50 101 PRO A O 1
ATOM 812 N N . GLU A 1 102 ? 15.467 12.357 -13.294 1.00 97.12 102 GLU A N 1
ATOM 813 C CA . GLU A 1 102 ? 16.518 11.574 -13.961 1.00 97.12 102 GLU A CA 1
ATOM 814 C C . GLU A 1 102 ? 17.061 10.421 -13.103 1.00 97.12 102 GLU A C 1
ATOM 816 O O . GLU A 1 102 ? 17.398 9.349 -13.624 1.00 97.12 102 GLU A O 1
ATOM 821 N N . VAL A 1 103 ? 17.139 10.620 -11.784 1.00 97.81 103 VAL A N 1
ATOM 822 C CA . VAL A 1 103 ? 17.549 9.586 -10.828 1.00 97.81 103 VAL A CA 1
ATOM 823 C C . VAL A 1 103 ? 16.467 8.514 -10.746 1.00 97.81 103 VAL A C 1
ATOM 825 O O . VAL A 1 103 ? 16.779 7.328 -10.873 1.00 97.81 103 VAL A O 1
ATOM 828 N N . ALA A 1 104 ? 15.198 8.912 -10.634 1.00 97.50 104 ALA A N 1
ATOM 829 C CA . ALA A 1 104 ? 14.070 7.983 -10.613 1.00 97.50 104 ALA A CA 1
ATOM 830 C C . ALA A 1 104 ? 13.998 7.128 -11.891 1.00 97.50 104 ALA A C 1
ATOM 832 O O . ALA A 1 104 ? 13.880 5.904 -11.815 1.00 97.50 104 ALA A O 1
ATOM 833 N N . VAL A 1 105 ? 14.177 7.743 -13.067 1.00 98.06 105 VAL A N 1
ATOM 834 C CA . VAL A 1 105 ? 14.237 7.043 -14.364 1.00 98.06 105 VAL A CA 1
ATOM 835 C C . VAL A 1 105 ? 15.365 6.009 -14.379 1.00 98.06 105 VAL A C 1
ATOM 837 O O . VAL A 1 105 ? 15.180 4.883 -14.845 1.00 98.06 105 VAL A O 1
ATOM 840 N N . ARG A 1 106 ? 16.551 6.363 -13.870 1.00 98.12 106 ARG A N 1
ATOM 841 C CA . ARG A 1 106 ? 17.695 5.442 -13.796 1.00 98.12 106 ARG A CA 1
ATOM 842 C C . ARG A 1 106 ? 17.388 4.242 -12.902 1.00 98.12 106 ARG A C 1
ATOM 844 O O . ARG A 1 106 ? 17.636 3.107 -13.308 1.00 98.12 106 ARG A O 1
ATOM 851 N N . LYS A 1 107 ? 16.809 4.486 -11.727 1.00 97.94 107 LYS A N 1
ATOM 852 C CA . LYS A 1 107 ? 16.413 3.440 -10.779 1.00 97.94 107 LYS A CA 1
ATOM 853 C C . LYS A 1 107 ? 15.337 2.517 -11.367 1.00 97.94 107 LYS A C 1
ATOM 855 O O . LYS A 1 107 ? 15.503 1.299 -11.334 1.00 97.94 107 LYS A O 1
ATOM 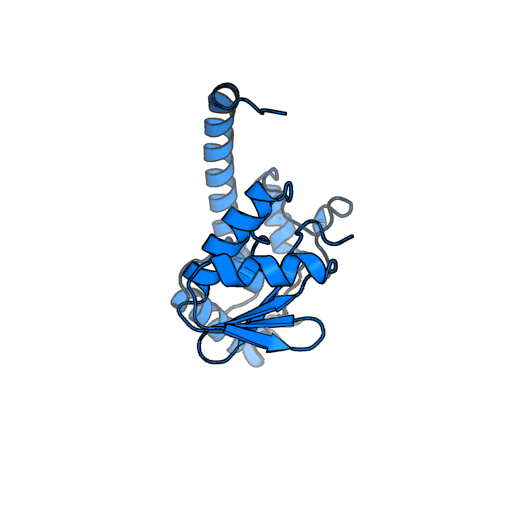860 N N . LEU A 1 108 ? 14.295 3.063 -12.004 1.00 96.38 108 LEU A N 1
ATOM 861 C CA . LEU A 1 108 ? 13.248 2.277 -12.681 1.00 96.38 108 LEU A CA 1
ATOM 862 C C . LEU A 1 108 ? 13.799 1.416 -13.818 1.00 96.38 108 LEU A C 1
ATOM 864 O O . LEU A 1 108 ? 13.443 0.242 -13.946 1.00 96.38 108 LEU A O 1
ATOM 868 N N . LYS A 1 109 ? 14.718 1.956 -14.625 1.00 96.00 109 LYS A N 1
ATOM 869 C CA . LYS A 1 109 ? 15.381 1.185 -15.687 1.00 96.00 109 LYS A CA 1
ATOM 870 C C . LYS A 1 109 ? 16.120 -0.039 -15.141 1.00 96.00 109 LYS A C 1
ATOM 872 O O . LYS A 1 109 ? 16.107 -1.084 -15.793 1.00 96.00 109 LYS A O 1
ATOM 877 N N . ASN A 1 110 ? 16.672 0.052 -13.933 1.00 96.31 110 ASN A N 1
ATOM 878 C CA . ASN A 1 110 ? 17.385 -1.036 -13.260 1.00 96.31 110 ASN A CA 1
ATOM 879 C C . ASN A 1 110 ? 16.495 -1.931 -12.380 1.00 96.31 110 ASN A C 1
ATOM 881 O O . ASN A 1 110 ? 16.981 -2.929 -11.854 1.00 96.31 110 ASN A O 1
ATOM 885 N N . ALA A 1 111 ? 15.204 -1.620 -12.238 1.00 97.44 111 ALA A N 1
ATOM 886 C CA . ALA A 1 111 ? 14.315 -2.371 -11.360 1.00 97.44 111 ALA A CA 1
ATOM 887 C C . ALA A 1 111 ? 14.113 -3.825 -11.818 1.00 97.44 111 ALA A C 1
ATOM 889 O O . ALA A 1 111 ? 14.117 -4.134 -13.016 1.00 97.44 111 ALA A O 1
ATOM 890 N N . LEU A 1 112 ? 13.894 -4.718 -10.859 1.00 97.75 112 LEU A N 1
ATOM 891 C CA . LEU A 1 112 ? 13.589 -6.121 -11.070 1.00 97.75 112 LEU A CA 1
ATOM 892 C C . LEU A 1 112 ? 12.269 -6.271 -11.835 1.00 97.75 112 LEU A C 1
ATOM 894 O O . LEU A 1 112 ? 11.251 -5.653 -11.515 1.00 97.75 112 LEU A O 1
ATOM 898 N N . THR A 1 113 ? 12.287 -7.133 -12.846 1.00 98.06 113 THR A N 1
ATOM 899 C CA . THR A 1 113 ? 11.107 -7.466 -13.650 1.00 98.06 113 THR A CA 1
ATOM 900 C C . THR A 1 113 ? 10.864 -8.963 -13.643 1.00 98.06 113 THR A C 1
ATOM 902 O O . THR A 1 113 ? 11.823 -9.726 -13.586 1.00 98.06 113 THR A O 1
ATOM 905 N N . GLY A 1 114 ? 9.617 -9.377 -13.856 1.00 97.88 114 GLY A N 1
ATOM 906 C CA . GLY A 1 114 ? 9.272 -10.766 -14.177 1.00 97.88 114 GLY A CA 1
ATOM 907 C C . GLY A 1 114 ? 9.417 -11.115 -15.665 1.00 97.88 114 GLY A C 1
ATOM 908 O O . GLY A 1 114 ? 8.732 -12.007 -16.153 1.00 97.88 114 GLY A O 1
ATOM 909 N N . GLY A 1 115 ? 10.230 -10.371 -16.419 1.00 97.50 115 GLY A N 1
ATOM 910 C CA . GLY A 1 115 ? 10.491 -10.650 -17.832 1.00 97.50 115 GLY A CA 1
ATOM 911 C C . GLY A 1 115 ? 11.471 -11.801 -18.060 1.00 97.50 115 GLY A C 1
ATOM 912 O O . GLY A 1 115 ? 11.995 -12.396 -17.120 1.00 97.50 115 GLY A O 1
ATOM 913 N N . ARG A 1 116 ? 11.739 -12.101 -19.332 1.00 97.81 116 ARG A N 1
ATOM 914 C CA . ARG A 1 116 ? 12.698 -13.137 -19.757 1.00 97.81 116 ARG A CA 1
ATOM 915 C C . ARG A 1 116 ? 14.108 -12.584 -19.986 1.00 97.81 116 ARG A C 1
ATOM 917 O O . ARG A 1 116 ? 14.316 -11.372 -19.998 1.00 97.81 116 ARG A O 1
ATOM 924 N N . ALA A 1 117 ? 15.075 -13.486 -20.174 1.00 96.19 117 ALA A N 1
ATOM 925 C CA . ALA A 1 117 ? 16.477 -13.126 -20.382 1.00 96.19 117 ALA A CA 1
ATOM 926 C C . ALA A 1 117 ? 16.709 -12.433 -21.735 1.00 96.19 117 ALA A C 1
ATOM 928 O O . ALA A 1 117 ? 17.552 -11.542 -21.831 1.00 96.19 117 ALA A O 1
ATOM 929 N N . THR A 1 118 ? 15.950 -12.815 -22.768 1.00 97.38 118 THR A N 1
ATOM 930 C CA . THR A 1 118 ? 16.029 -12.217 -24.109 1.00 97.38 118 THR A CA 1
ATOM 931 C C . THR A 1 118 ? 14.675 -11.710 -24.599 1.00 97.38 118 THR A C 1
ATOM 933 O O . THR A 1 118 ? 13.609 -12.108 -24.117 1.00 97.38 118 THR A O 1
ATOM 936 N N . SER A 1 119 ? 14.705 -10.815 -25.589 1.00 97.19 119 SER A N 1
ATOM 937 C CA . SER A 1 119 ? 13.488 -10.260 -26.190 1.00 97.19 119 SER A CA 1
ATOM 938 C C . SER A 1 119 ? 12.692 -11.314 -26.967 1.00 97.19 119 SER A C 1
ATOM 940 O O . SER A 1 119 ? 11.465 -11.283 -26.996 1.00 97.19 119 SER A O 1
ATOM 942 N N . GLU A 1 120 ? 13.394 -12.274 -27.559 1.00 97.94 120 GLU A N 1
ATOM 943 C CA . GLU A 1 120 ? 12.866 -13.408 -28.302 1.00 97.94 120 GLU A CA 1
ATOM 944 C C . GLU A 1 120 ? 12.111 -14.350 -27.365 1.00 97.94 120 GLU A C 1
ATOM 946 O O . GLU A 1 120 ? 10.987 -14.759 -27.659 1.00 97.94 120 GLU A O 1
ATOM 951 N N . GLU A 1 121 ? 12.690 -14.647 -26.199 1.00 98.19 121 GLU A N 1
ATOM 952 C CA . GLU A 1 121 ? 12.013 -15.433 -25.171 1.00 98.19 121 GLU A CA 1
ATOM 953 C C . GLU A 1 121 ? 10.798 -14.706 -24.610 1.00 98.19 121 GLU A C 1
ATOM 955 O O . GLU A 1 121 ? 9.754 -15.333 -24.456 1.00 98.19 121 GLU A O 1
ATOM 960 N N . GLN A 1 122 ? 10.898 -13.397 -24.352 1.00 98.38 122 GLN A N 1
ATOM 961 C CA . GLN A 1 122 ? 9.764 -12.588 -23.899 1.00 98.38 122 GLN A CA 1
ATOM 962 C C . GLN A 1 122 ? 8.610 -12.648 -24.908 1.00 98.38 122 GLN A C 1
ATOM 964 O O . GLN A 1 122 ? 7.475 -12.881 -24.511 1.00 98.38 122 GLN A O 1
ATOM 969 N N . LYS A 1 123 ? 8.890 -12.500 -26.210 1.00 98.25 123 LYS A N 1
ATOM 970 C CA . LYS A 1 123 ? 7.871 -12.593 -27.270 1.00 98.25 123 LYS A CA 1
ATOM 971 C C . LYS A 1 123 ? 7.232 -13.977 -27.361 1.00 98.25 123 LYS A C 1
ATOM 973 O O . LYS A 1 123 ? 6.054 -14.079 -27.675 1.00 98.25 123 LYS A O 1
ATOM 978 N N . ARG A 1 124 ? 8.006 -15.040 -27.122 1.00 98.19 124 ARG A N 1
ATOM 979 C CA . ARG A 1 124 ? 7.529 -16.427 -27.240 1.00 98.19 124 ARG A CA 1
ATOM 980 C C . ARG A 1 124 ? 6.783 -16.917 -25.999 1.00 98.19 124 ARG A C 1
ATOM 982 O O . ARG A 1 124 ? 5.837 -17.683 -26.132 1.00 98.19 124 ARG A O 1
ATOM 989 N N . LEU A 1 125 ? 7.259 -16.554 -24.809 1.00 98.44 125 LEU A N 1
ATOM 990 C CA . LEU A 1 125 ? 6.820 -17.124 -23.529 1.00 98.44 125 LEU A CA 1
ATOM 991 C C . LEU A 1 125 ? 6.067 -16.127 -22.641 1.00 98.44 125 LEU A C 1
ATOM 993 O O . LEU A 1 125 ? 5.558 -16.528 -21.596 1.00 98.44 125 LEU A O 1
ATOM 997 N N . GLY A 1 126 ? 6.050 -14.843 -23.006 1.00 98.56 126 GLY A N 1
ATOM 998 C CA . GLY A 1 126 ? 5.505 -13.778 -22.172 1.00 98.56 126 GLY A CA 1
ATOM 999 C C . GLY A 1 126 ? 6.316 -13.501 -20.908 1.00 98.56 126 GLY A C 1
ATOM 1000 O O . GLY A 1 126 ? 7.284 -14.200 -20.589 1.00 98.56 126 GLY A O 1
ATOM 1001 N N . GLY A 1 127 ? 5.903 -12.466 -20.180 1.00 98.50 127 GLY A N 1
ATOM 1002 C CA . GLY A 1 127 ? 6.403 -12.131 -18.848 1.00 98.50 127 GLY A CA 1
ATOM 1003 C C . GLY A 1 127 ? 5.495 -12.617 -17.715 1.00 98.50 127 GLY A C 1
ATOM 1004 O O . GLY A 1 127 ? 4.392 -13.116 -17.933 1.00 98.50 127 GLY A O 1
ATOM 1005 N N . GLU A 1 128 ? 5.973 -12.429 -16.488 1.00 98.50 128 GLU A N 1
ATOM 1006 C CA . GLU A 1 128 ? 5.293 -12.758 -15.231 1.00 98.50 128 GLU A CA 1
ATOM 1007 C C . GLU A 1 128 ? 5.054 -11.463 -14.420 1.00 98.50 128 GLU A C 1
ATOM 1009 O O . GLU A 1 128 ? 5.894 -11.101 -13.586 1.00 98.50 128 GLU A O 1
ATOM 1014 N N . PRO A 1 129 ? 3.954 -10.720 -14.672 1.00 98.12 129 PRO A N 1
ATOM 1015 C CA . PRO A 1 129 ? 3.631 -9.461 -13.982 1.00 98.12 129 PRO A CA 1
ATOM 1016 C C . PRO A 1 129 ? 3.698 -9.532 -12.446 1.00 98.12 129 PRO A C 1
ATOM 1018 O O . PRO A 1 129 ? 4.119 -8.584 -11.793 1.00 98.12 129 PRO A O 1
ATOM 1021 N N . GLU A 1 130 ? 3.407 -10.692 -11.870 1.00 96.31 130 GLU A N 1
ATOM 1022 C CA . GLU A 1 130 ? 3.316 -10.979 -10.428 1.00 96.31 130 GLU A CA 1
ATOM 1023 C C . GLU A 1 130 ? 4.681 -10.919 -9.744 1.00 96.31 130 GLU A C 1
ATOM 1025 O O . GLU A 1 130 ? 4.776 -10.750 -8.531 1.00 96.31 130 GLU A O 1
ATOM 1030 N N . LYS A 1 131 ? 5.745 -11.094 -10.531 1.00 96.81 131 LYS A N 1
ATOM 1031 C CA . LYS A 1 131 ? 7.144 -11.016 -10.100 1.00 96.81 131 LYS A CA 1
ATOM 1032 C C . LYS A 1 131 ? 7.797 -9.704 -10.546 1.00 96.81 131 LYS A C 1
ATOM 1034 O O . LYS A 1 131 ? 9.016 -9.562 -10.462 1.00 96.81 131 LYS A O 1
ATOM 1039 N N . CYS A 1 132 ? 7.018 -8.768 -11.090 1.00 98.19 132 CYS A N 1
ATOM 1040 C CA . CYS A 1 132 ? 7.517 -7.555 -11.717 1.00 98.19 132 CYS A CA 1
ATOM 1041 C C . CYS A 1 132 ? 7.263 -6.326 -10.842 1.00 98.19 132 CYS A C 1
ATOM 1043 O O . CYS A 1 132 ? 6.122 -5.902 -10.672 1.00 98.19 132 CYS A O 1
ATOM 1045 N N . VAL A 1 133 ? 8.337 -5.683 -10.377 1.00 97.75 133 VAL A N 1
ATOM 1046 C CA . VAL A 1 133 ? 8.222 -4.457 -9.571 1.00 97.75 133 VAL A CA 1
ATOM 1047 C C . VAL A 1 133 ? 7.650 -3.302 -10.398 1.00 97.75 133 VAL A C 1
ATOM 1049 O O . VAL A 1 133 ? 6.917 -2.475 -9.876 1.00 97.75 133 VAL A O 1
ATOM 1052 N N . ILE A 1 134 ? 7.908 -3.265 -11.710 1.00 98.25 134 ILE A N 1
ATOM 1053 C CA . ILE A 1 134 ? 7.329 -2.239 -12.595 1.00 98.25 134 ILE A CA 1
ATOM 1054 C C . ILE A 1 134 ? 5.802 -2.340 -12.646 1.00 98.25 134 ILE A C 1
ATOM 1056 O O . ILE A 1 134 ? 5.123 -1.324 -12.546 1.00 98.25 134 ILE A O 1
ATOM 1060 N N . PHE A 1 135 ? 5.262 -3.558 -12.757 1.00 98.19 135 PHE A N 1
ATOM 1061 C CA . PHE A 1 135 ? 3.813 -3.754 -12.763 1.00 98.19 135 PHE A CA 1
ATOM 1062 C C . PHE A 1 135 ? 3.195 -3.441 -11.396 1.00 98.19 135 PHE A C 1
ATOM 1064 O O . PHE A 1 135 ? 2.135 -2.828 -11.325 1.00 98.19 135 PHE A O 1
ATOM 1071 N N . GLU A 1 136 ? 3.899 -3.765 -10.308 1.00 97.12 136 GLU A N 1
ATOM 1072 C CA . GLU A 1 136 ? 3.490 -3.360 -8.962 1.00 97.12 136 GLU A CA 1
ATOM 1073 C C . GLU A 1 136 ? 3.415 -1.825 -8.822 1.00 97.12 136 GLU A C 1
ATOM 1075 O O . GLU A 1 136 ? 2.427 -1.308 -8.300 1.00 97.12 136 GLU A O 1
ATOM 1080 N N . PHE A 1 137 ? 4.391 -1.085 -9.360 1.00 97.00 137 PHE A N 1
ATOM 1081 C CA . PHE A 1 137 ? 4.367 0.384 -9.386 1.00 97.00 137 PHE A CA 1
ATOM 1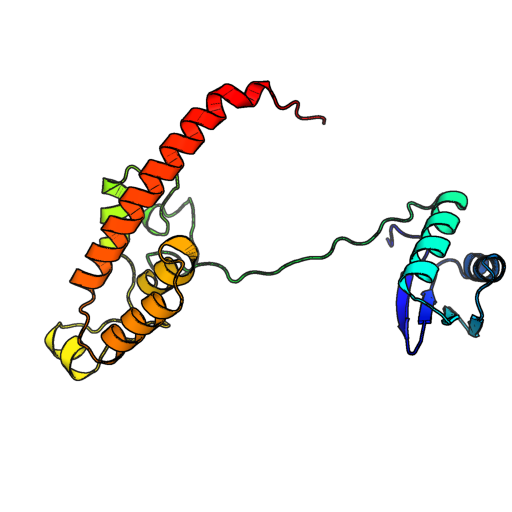082 C C . PHE A 1 137 ? 3.211 0.945 -10.216 1.00 97.00 137 PHE A C 1
ATOM 1084 O O . PHE A 1 137 ? 2.596 1.925 -9.795 1.00 97.00 137 PHE A O 1
ATOM 1091 N N . TYR A 1 138 ? 2.879 0.322 -11.353 1.00 98.06 138 TYR A N 1
ATOM 1092 C CA . TYR A 1 138 ? 1.664 0.680 -12.083 1.00 98.06 138 TYR A CA 1
ATOM 1093 C C . TYR A 1 138 ? 0.431 0.540 -11.201 1.00 98.06 138 TYR A C 1
ATOM 1095 O O . TYR A 1 138 ? -0.293 1.516 -11.044 1.00 98.06 138 TYR A O 1
ATOM 1103 N N . SER A 1 139 ? 0.255 -0.623 -10.569 1.00 96.56 139 SER A N 1
ATOM 1104 C CA . SER A 1 139 ? -0.937 -0.921 -9.769 1.00 96.56 139 SER A CA 1
ATOM 1105 C C . SER A 1 139 ? -1.096 -0.061 -8.513 1.00 96.56 139 SER A C 1
ATOM 1107 O O . SER A 1 139 ? -2.215 0.141 -8.057 1.00 96.56 139 SER A O 1
ATOM 1109 N N . PHE A 1 140 ? 0.006 0.416 -7.923 1.00 94.56 140 PHE A N 1
ATOM 1110 C CA . PHE A 1 140 ? -0.051 1.174 -6.672 1.00 94.56 140 PHE A CA 1
ATOM 1111 C C . PHE A 1 140 ? 0.032 2.687 -6.840 1.00 94.56 140 PHE A C 1
ATOM 1113 O O . PHE A 1 140 ? -0.450 3.403 -5.962 1.00 94.56 140 PHE A O 1
ATOM 1120 N N . HIS A 1 141 ? 0.700 3.181 -7.884 1.00 94.81 141 HIS A N 1
ATOM 1121 C CA . HIS A 1 141 ? 1.122 4.583 -7.915 1.00 94.81 141 HIS A CA 1
ATOM 1122 C C . HIS A 1 141 ? 0.914 5.289 -9.251 1.00 94.81 141 HIS A C 1
ATOM 1124 O O . HIS A 1 141 ? 0.709 6.497 -9.241 1.00 94.81 141 HIS A O 1
ATOM 1130 N N . LEU A 1 142 ? 1.032 4.589 -10.383 1.00 97.00 142 LEU A N 1
ATOM 1131 C CA . LEU A 1 142 ? 1.188 5.260 -11.680 1.00 97.00 142 LEU A CA 1
ATOM 1132 C C . LEU A 1 142 ? -0.036 5.176 -12.593 1.00 97.00 142 LEU A C 1
ATOM 1134 O O . LEU A 1 142 ? -0.138 5.991 -13.503 1.00 97.00 142 LEU A O 1
ATOM 1138 N N . ILE A 1 143 ? -0.926 4.199 -12.403 1.00 98.06 143 ILE A N 1
ATOM 1139 C CA . ILE A 1 143 ? -2.101 4.006 -13.261 1.00 98.06 143 ILE A CA 1
ATOM 1140 C C . ILE A 1 143 ? -3.334 3.794 -12.386 1.00 98.06 143 ILE A C 1
ATOM 1142 O O . ILE A 1 143 ? -3.373 2.869 -11.582 1.00 98.06 143 ILE A O 1
ATOM 1146 N N . GLU A 1 144 ? -4.347 4.639 -12.577 1.00 96.94 144 GLU A N 1
ATOM 1147 C CA . GLU A 1 144 ? -5.621 4.567 -11.847 1.00 96.94 144 GLU A CA 1
ATOM 1148 C C . GLU A 1 144 ? -6.670 3.683 -12.545 1.00 96.94 144 GLU A C 1
ATOM 1150 O O . GLU A 1 144 ? -7.591 3.197 -11.895 1.00 96.94 144 GLU A O 1
ATOM 1155 N N . SER A 1 145 ? -6.561 3.474 -13.865 1.00 98.12 145 SER A N 1
ATOM 1156 C CA . SER A 1 145 ? -7.521 2.660 -14.626 1.00 98.12 145 SER A CA 1
ATOM 1157 C C . SER A 1 145 ? -7.197 1.170 -14.530 1.00 98.12 145 SER A C 1
ATOM 1159 O O . SER A 1 145 ? -6.187 0.695 -15.059 1.00 98.12 145 SER A O 1
ATOM 1161 N N . ASP A 1 146 ? -8.125 0.414 -13.946 1.00 98.00 146 ASP A N 1
ATOM 1162 C CA . ASP A 1 146 ? -8.074 -1.049 -13.902 1.00 98.00 146 ASP A CA 1
ATOM 1163 C C . ASP A 1 146 ? -8.067 -1.668 -15.309 1.00 98.00 146 ASP A C 1
ATOM 1165 O O . ASP A 1 146 ? -7.400 -2.678 -15.553 1.00 98.00 146 ASP A O 1
ATOM 1169 N N . GLU A 1 147 ? -8.772 -1.065 -16.272 1.00 98.44 147 GLU A N 1
ATOM 1170 C CA . GLU A 1 147 ? -8.773 -1.530 -17.660 1.00 98.44 147 GLU A CA 1
ATOM 1171 C C . GLU A 1 147 ? -7.399 -1.384 -18.316 1.00 98.44 147 GLU A C 1
ATOM 1173 O O . GLU A 1 147 ? -6.979 -2.267 -19.069 1.00 98.44 147 GLU A O 1
ATOM 1178 N N . GLU A 1 148 ? -6.693 -0.284 -18.051 1.00 98.19 148 GLU A N 1
ATOM 1179 C CA . GLU A 1 148 ? -5.340 -0.069 -18.560 1.00 98.19 148 GLU A CA 1
ATOM 1180 C C . GLU A 1 148 ? -4.344 -1.044 -17.922 1.00 98.19 148 GLU A C 1
ATOM 1182 O O . GLU A 1 148 ? -3.579 -1.692 -18.644 1.00 98.19 148 GLU A O 1
ATOM 1187 N N . LEU A 1 149 ? -4.414 -1.237 -16.600 1.00 98.38 149 LEU A N 1
ATOM 1188 C CA . LEU A 1 149 ? -3.608 -2.236 -15.893 1.00 98.38 149 LEU A CA 1
ATOM 1189 C C . LEU A 1 149 ? -3.811 -3.636 -16.476 1.00 98.38 149 LEU A C 1
ATOM 1191 O O . LEU A 1 149 ? -2.836 -4.332 -16.772 1.00 98.38 149 LEU A O 1
ATOM 1195 N N . LYS A 1 150 ? -5.067 -4.023 -16.716 1.00 98.50 150 LYS A N 1
ATOM 1196 C CA . LYS A 1 150 ? -5.406 -5.316 -17.313 1.00 98.50 150 LYS A CA 1
ATOM 1197 C C . LYS A 1 150 ? -4.831 -5.470 -18.722 1.00 98.50 150 LYS A C 1
ATOM 1199 O O . LYS A 1 150 ? -4.287 -6.523 -19.044 1.00 98.50 150 LYS A O 1
ATOM 1204 N N . ARG A 1 151 ? -4.886 -4.426 -19.557 1.00 98.62 151 ARG A N 1
ATOM 1205 C CA . ARG A 1 151 ? -4.275 -4.451 -20.901 1.00 98.62 151 ARG A CA 1
ATOM 1206 C C . ARG A 1 151 ? -2.760 -4.628 -20.834 1.00 98.62 151 ARG A C 1
ATOM 1208 O O . ARG A 1 151 ? -2.216 -5.464 -21.551 1.00 98.62 151 ARG A O 1
ATOM 1215 N N . ILE A 1 152 ? -2.083 -3.890 -19.952 1.00 98.56 152 ILE A N 1
ATOM 1216 C CA . ILE A 1 152 ? -0.631 -4.010 -19.748 1.00 98.56 152 ILE A CA 1
ATOM 1217 C C . ILE A 1 152 ? -0.269 -5.423 -19.278 1.00 98.56 152 ILE A C 1
ATOM 1219 O O . ILE A 1 152 ? 0.711 -6.002 -19.755 1.00 98.56 152 ILE A O 1
ATOM 1223 N N . GLU A 1 153 ? -1.061 -5.995 -18.369 1.00 98.62 153 GLU A N 1
ATOM 1224 C CA . GLU A 1 153 ? -0.892 -7.368 -17.897 1.00 98.62 153 GLU A CA 1
ATOM 1225 C C . GLU A 1 153 ? -1.012 -8.374 -19.053 1.00 98.62 153 GLU A C 1
ATOM 1227 O O . GLU A 1 153 ? -0.109 -9.188 -19.267 1.00 98.62 153 GLU A O 1
ATOM 1232 N N . GLU A 1 154 ? -2.090 -8.293 -19.836 1.00 98.69 154 GLU A N 1
ATOM 1233 C CA . GLU A 1 154 ? -2.356 -9.168 -20.984 1.00 98.69 154 GLU A CA 1
ATOM 1234 C C . GLU A 1 154 ? -1.270 -9.050 -22.067 1.00 98.69 154 GLU A C 1
ATOM 1236 O O . GLU A 1 154 ? -0.803 -10.059 -22.612 1.00 98.69 154 GLU A O 1
ATOM 1241 N N . ASP A 1 155 ? -0.811 -7.836 -22.366 1.00 98.75 155 ASP A N 1
ATOM 1242 C CA . ASP A 1 155 ? 0.267 -7.596 -23.325 1.00 98.75 155 ASP A CA 1
ATOM 1243 C C . ASP A 1 155 ? 1.618 -8.119 -22.816 1.00 98.75 155 ASP A C 1
ATOM 1245 O O . ASP A 1 155 ? 2.404 -8.671 -23.593 1.00 98.75 155 ASP A O 1
ATOM 1249 N N . CYS A 1 156 ? 1.885 -8.011 -21.511 1.00 98.69 156 CYS A N 1
ATOM 1250 C CA . CYS A 1 156 ? 3.072 -8.591 -20.885 1.00 98.69 156 CYS A CA 1
ATOM 1251 C C . CYS A 1 156 ? 3.043 -10.124 -20.959 1.00 98.69 156 CYS A C 1
ATOM 1253 O O . CYS A 1 156 ? 4.001 -10.738 -21.440 1.00 98.69 156 CYS A O 1
ATOM 1255 N N . ARG A 1 157 ? 1.935 -10.755 -20.545 1.00 98.69 157 ARG A N 1
ATOM 1256 C CA . ARG A 1 157 ? 1.769 -12.220 -20.549 1.00 98.69 157 ARG A CA 1
ATOM 1257 C C . ARG A 1 157 ? 1.779 -12.826 -21.946 1.00 98.69 157 ARG A C 1
ATOM 1259 O O . ARG A 1 157 ? 2.222 -13.954 -22.116 1.00 98.69 157 ARG A O 1
ATOM 1266 N N . SER A 1 158 ? 1.298 -12.096 -22.947 1.00 98.44 158 SER A N 1
ATOM 1267 C CA . SER A 1 158 ? 1.313 -12.551 -24.342 1.00 98.44 158 SER A CA 1
ATOM 1268 C C . SER A 1 158 ? 2.645 -12.306 -25.056 1.00 98.44 158 SER A C 1
ATOM 1270 O O . SER A 1 158 ? 2.816 -12.755 -26.186 1.00 98.44 158 SER A O 1
ATOM 1272 N N . GLY A 1 159 ? 3.581 -11.582 -24.433 1.00 98.25 159 GLY A N 1
ATOM 1273 C CA . GLY A 1 159 ? 4.864 -11.229 -25.042 1.00 98.25 159 GLY A CA 1
ATOM 1274 C C . GLY A 1 159 ? 4.793 -10.076 -26.048 1.00 98.25 159 GLY A C 1
ATOM 1275 O O . GLY A 1 159 ? 5.812 -9.745 -26.660 1.00 98.25 159 GLY A O 1
ATOM 1276 N N . ARG A 1 160 ? 3.624 -9.436 -26.211 1.00 98.38 160 ARG A N 1
ATOM 1277 C CA . ARG A 1 160 ? 3.462 -8.232 -27.045 1.00 98.38 160 ARG A CA 1
ATOM 1278 C C . ARG A 1 160 ? 4.204 -7.034 -26.458 1.00 98.38 160 ARG A C 1
ATOM 1280 O O . ARG A 1 160 ? 4.764 -6.237 -27.208 1.00 98.38 160 ARG A O 1
ATOM 1287 N N . LEU A 1 161 ? 4.253 -6.935 -25.129 1.00 98.38 161 LEU A N 1
ATOM 1288 C CA . LEU A 1 161 ? 4.968 -5.884 -24.414 1.00 98.38 161 LEU A CA 1
ATOM 1289 C C . LEU A 1 161 ? 6.350 -6.364 -23.952 1.00 98.38 161 LEU A C 1
ATOM 1291 O O . LEU A 1 161 ? 6.485 -7.323 -23.187 1.00 98.38 161 LEU A O 1
ATOM 1295 N N . LEU A 1 162 ? 7.395 -5.656 -24.387 1.00 98.44 162 LEU A N 1
ATOM 1296 C CA . LEU A 1 162 ? 8.767 -5.884 -23.934 1.00 98.44 162 LEU A CA 1
ATOM 1297 C C . LEU A 1 162 ? 9.069 -5.079 -22.662 1.00 98.44 162 LEU A C 1
ATOM 1299 O O . LEU A 1 162 ? 8.628 -3.940 -22.508 1.00 98.44 162 LEU A O 1
ATOM 1303 N N . CYS A 1 163 ? 9.907 -5.627 -21.776 1.00 98.31 163 CYS A N 1
ATOM 1304 C CA . CYS A 1 163 ? 10.281 -4.962 -20.521 1.00 98.31 163 CYS A CA 1
ATOM 1305 C C . CYS A 1 163 ? 10.913 -3.579 -20.727 1.00 98.31 163 CYS A C 1
ATOM 1307 O O . CYS A 1 163 ? 10.705 -2.691 -19.908 1.00 98.31 163 CYS A O 1
ATOM 1309 N N . GLY A 1 164 ? 11.675 -3.383 -21.808 1.00 97.56 164 GLY A N 1
ATOM 1310 C CA . GLY A 1 164 ? 12.314 -2.098 -22.107 1.00 97.56 164 GLY A CA 1
ATOM 1311 C C . GLY A 1 164 ? 11.305 -0.983 -22.394 1.00 97.56 164 GLY A C 1
ATOM 1312 O O . GLY A 1 164 ? 11.409 0.097 -21.817 1.00 97.56 164 GLY A O 1
ATOM 1313 N N . SER A 1 165 ? 10.304 -1.249 -23.241 1.00 97.75 165 SER A N 1
ATOM 1314 C CA . SER A 1 165 ? 9.242 -0.283 -23.549 1.00 97.75 165 SER A CA 1
ATOM 1315 C C . SER A 1 165 ? 8.306 -0.076 -22.361 1.00 97.75 165 SER A C 1
ATOM 1317 O O . SER A 1 165 ? 7.959 1.060 -22.063 1.00 97.75 165 SER A O 1
ATOM 1319 N N . CYS A 1 166 ? 7.987 -1.149 -21.631 1.00 98.44 166 CYS A N 1
ATOM 1320 C CA . CYS A 1 166 ? 7.234 -1.091 -20.378 1.00 98.44 166 CYS A CA 1
ATOM 1321 C C . CYS A 1 166 ? 7.926 -0.169 -19.356 1.00 98.44 166 CYS A C 1
ATOM 1323 O O . CYS A 1 166 ? 7.366 0.825 -18.915 1.00 98.44 166 CYS A O 1
ATOM 1325 N N . LYS A 1 167 ? 9.217 -0.388 -19.077 1.00 98.31 167 LYS A N 1
ATOM 1326 C CA . LYS A 1 167 ? 10.002 0.486 -18.190 1.00 98.31 167 LYS A CA 1
ATOM 1327 C C . LYS A 1 167 ? 10.072 1.929 -18.666 1.00 98.31 167 LYS A C 1
ATOM 1329 O O . LYS A 1 167 ? 10.087 2.832 -17.833 1.00 98.31 167 LYS A O 1
ATOM 1334 N N . LYS A 1 168 ? 10.151 2.156 -19.980 1.00 98.25 168 LYS A N 1
ATOM 1335 C CA . LYS A 1 168 ? 10.147 3.509 -20.543 1.00 98.25 168 LYS A CA 1
ATOM 1336 C C . LYS A 1 168 ? 8.829 4.217 -20.227 1.00 98.25 168 LYS A C 1
ATOM 1338 O O . LYS A 1 168 ? 8.879 5.320 -19.701 1.00 98.25 168 LYS A O 1
ATOM 1343 N N . PHE A 1 169 ? 7.698 3.555 -20.449 1.00 98.38 169 PHE A N 1
ATOM 1344 C CA . PHE A 1 169 ? 6.387 4.111 -20.124 1.00 98.38 169 PHE A CA 1
ATOM 1345 C C . PHE A 1 169 ? 6.238 4.387 -18.617 1.00 98.38 169 PHE A C 1
ATOM 1347 O O . PHE A 1 169 ? 5.869 5.486 -18.225 1.00 98.38 169 PHE A O 1
ATOM 1354 N N . ALA A 1 170 ? 6.644 3.449 -17.751 1.00 98.31 170 ALA A N 1
ATOM 1355 C CA . ALA A 1 170 ? 6.664 3.679 -16.299 1.00 98.31 170 ALA A CA 1
ATOM 1356 C C . ALA A 1 170 ? 7.545 4.871 -15.897 1.00 98.31 170 ALA A C 1
ATOM 1358 O O . ALA A 1 170 ? 7.222 5.606 -14.970 1.00 98.31 170 ALA A O 1
ATOM 1359 N N . SER A 1 171 ? 8.668 5.057 -16.592 1.00 98.31 171 SER A N 1
ATOM 1360 C CA . SER A 1 171 ? 9.584 6.170 -16.347 1.00 98.31 171 SER A CA 1
ATOM 1361 C C . SER A 1 171 ? 8.960 7.515 -16.713 1.00 98.31 171 SER A C 1
ATOM 1363 O O . SER A 1 171 ? 9.178 8.479 -15.992 1.00 98.31 171 SER A O 1
ATOM 1365 N N . GLU A 1 172 ? 8.193 7.581 -17.802 1.00 98.44 172 GLU A N 1
ATOM 1366 C CA . GLU A 1 172 ? 7.471 8.790 -18.219 1.00 98.44 172 GLU A CA 1
ATOM 1367 C C . GLU A 1 172 ? 6.422 9.177 -17.166 1.00 98.44 172 GLU A C 1
ATOM 1369 O O . GLU A 1 172 ? 6.489 10.279 -16.627 1.00 98.44 172 GLU A O 1
ATOM 1374 N N . LEU A 1 173 ? 5.570 8.230 -16.753 1.00 98.44 173 LEU A N 1
ATOM 1375 C CA . LEU A 1 173 ? 4.577 8.464 -15.695 1.00 98.44 173 LEU A CA 1
ATOM 1376 C C . LEU A 1 173 ? 5.220 8.874 -14.361 1.00 98.44 173 LEU A C 1
ATOM 1378 O O . LEU A 1 173 ? 4.725 9.761 -13.673 1.00 98.44 173 LEU A O 1
ATOM 1382 N N . MET A 1 174 ? 6.346 8.256 -13.987 1.00 98.19 174 MET A N 1
ATOM 1383 C CA . MET A 1 174 ? 7.054 8.595 -12.747 1.00 98.19 174 MET A CA 1
ATOM 1384 C C . MET A 1 174 ? 7.653 10.005 -12.778 1.00 98.19 174 MET A C 1
ATOM 1386 O O . MET A 1 174 ? 7.681 10.685 -11.753 1.00 98.19 174 MET A O 1
ATOM 1390 N N . VAL A 1 175 ? 8.151 10.454 -13.934 1.00 98.50 175 VAL A N 1
ATOM 1391 C CA . VAL A 1 175 ? 8.660 11.824 -14.094 1.00 98.50 175 VAL A CA 1
ATOM 1392 C C . VAL A 1 175 ? 7.537 12.829 -13.860 1.00 98.50 175 VAL A C 1
ATOM 1394 O O . VAL A 1 175 ? 7.744 13.797 -13.128 1.00 98.50 175 VAL A O 1
ATOM 1397 N N . ASP A 1 176 ? 6.367 12.586 -14.446 1.00 97.94 176 ASP A N 1
ATOM 1398 C CA . ASP A 1 176 ? 5.208 13.465 -14.295 1.00 97.94 176 ASP A CA 1
ATOM 1399 C C . ASP A 1 176 ? 4.704 13.464 -12.845 1.00 97.94 176 ASP A C 1
ATOM 1401 O O . ASP A 1 176 ? 4.557 14.531 -12.249 1.00 97.94 176 ASP A O 1
ATOM 1405 N N . PHE A 1 177 ? 4.596 12.283 -12.227 1.00 98.00 177 PHE A N 1
ATOM 1406 C CA . PHE A 1 177 ? 4.245 12.133 -10.813 1.00 98.00 177 PHE A CA 1
ATOM 1407 C C . PHE A 1 177 ? 5.179 12.923 -9.881 1.00 98.00 177 PHE A C 1
ATOM 1409 O O . PHE A 1 177 ? 4.718 13.650 -9.001 1.00 98.00 177 PHE A O 1
ATOM 1416 N N . LEU A 1 178 ? 6.502 12.813 -10.059 1.00 98.12 178 LEU A N 1
ATOM 1417 C CA . LEU A 1 178 ? 7.469 13.508 -9.200 1.00 98.12 178 LEU A CA 1
ATOM 1418 C C . LEU A 1 178 ? 7.445 15.026 -9.398 1.00 98.12 178 LEU A C 1
ATOM 1420 O O . LEU A 1 178 ? 7.657 15.767 -8.438 1.00 98.12 178 LEU A O 1
ATOM 1424 N N . ARG A 1 179 ? 7.183 15.499 -10.621 1.00 97.62 179 ARG A N 1
ATOM 1425 C CA . ARG A 1 179 ? 7.026 16.933 -10.901 1.00 97.62 179 ARG A CA 1
ATOM 1426 C C . ARG A 1 179 ? 5.794 17.493 -10.209 1.00 97.62 179 ARG A C 1
ATOM 1428 O O . ARG A 1 179 ? 5.924 18.452 -9.456 1.00 97.62 179 ARG A O 1
ATOM 1435 N N . GLU A 1 180 ? 4.648 16.844 -10.389 1.00 97.19 180 GLU A N 1
ATOM 1436 C CA . GLU A 1 180 ? 3.403 17.239 -9.731 1.00 97.19 180 GLU A CA 1
ATOM 1437 C C . GLU A 1 180 ? 3.550 17.202 -8.202 1.00 97.19 180 GLU A C 1
ATOM 1439 O O . GLU A 1 180 ? 3.142 18.129 -7.499 1.00 97.19 180 GLU A O 1
ATOM 1444 N N . HIS A 1 181 ? 4.183 16.154 -7.666 1.00 97.50 181 HIS A N 1
ATOM 1445 C CA . HIS A 1 181 ? 4.449 16.053 -6.235 1.00 97.50 181 HIS A CA 1
ATOM 1446 C C . HIS A 1 181 ? 5.325 17.205 -5.731 1.00 97.50 181 HIS A C 1
ATOM 1448 O O . HIS A 1 181 ? 5.023 17.795 -4.692 1.00 97.50 181 HIS A O 1
ATOM 1454 N N . LYS A 1 182 ? 6.397 17.537 -6.459 1.00 96.75 182 LYS A N 1
ATOM 1455 C CA . LYS A 1 182 ? 7.295 18.638 -6.104 1.00 96.75 182 LYS A CA 1
ATOM 1456 C C . LYS A 1 182 ? 6.558 19.976 -6.094 1.00 96.75 182 LYS A C 1
ATOM 1458 O O . LYS A 1 182 ? 6.688 20.706 -5.121 1.00 96.75 182 LYS A O 1
ATOM 1463 N N . GLU A 1 183 ? 5.751 20.261 -7.113 1.00 96.44 183 GLU A N 1
ATOM 1464 C CA . GLU A 1 183 ? 4.947 21.488 -7.179 1.00 96.44 183 GLU A CA 1
ATOM 1465 C C . GLU A 1 183 ? 4.016 21.621 -5.966 1.00 96.44 183 GLU A C 1
ATOM 1467 O O . GLU A 1 183 ? 4.033 22.642 -5.279 1.00 96.44 183 GLU A O 1
ATOM 1472 N N . LYS A 1 184 ? 3.272 20.558 -5.633 1.00 96.00 184 LYS A N 1
ATOM 1473 C CA . LYS A 1 184 ? 2.388 20.537 -4.453 1.00 96.00 184 LYS A CA 1
ATOM 1474 C C . LYS A 1 184 ? 3.154 20.706 -3.144 1.00 96.00 184 LYS A C 1
ATOM 1476 O O . LYS A 1 184 ? 2.661 21.343 -2.215 1.00 96.00 184 LYS A O 1
ATOM 1481 N N . ARG A 1 185 ? 4.345 20.115 -3.040 1.00 95.12 185 ARG A N 1
ATOM 1482 C CA . ARG A 1 185 ? 5.189 20.224 -1.847 1.00 95.12 185 ARG A CA 1
ATOM 1483 C C . ARG A 1 185 ? 5.717 21.646 -1.669 1.00 95.12 185 ARG A C 1
ATOM 1485 O O . ARG A 1 185 ? 5.688 22.155 -0.553 1.00 95.12 185 ARG A O 1
ATOM 1492 N N . ASP A 1 186 ? 6.171 22.273 -2.747 1.00 94.44 186 ASP A N 1
ATOM 1493 C CA . ASP A 1 186 ? 6.690 23.640 -2.719 1.00 94.44 186 ASP A CA 1
ATOM 1494 C C . ASP A 1 186 ? 5.550 24.642 -2.401 1.00 94.44 186 ASP A C 1
ATOM 1496 O O . ASP A 1 186 ? 5.747 25.587 -1.640 1.00 94.44 186 ASP A O 1
ATOM 1500 N N . GLU A 1 187 ? 4.316 24.393 -2.868 1.00 93.69 187 GLU A N 1
ATOM 1501 C CA . GLU A 1 187 ? 3.125 25.147 -2.431 1.00 93.69 187 GLU A CA 1
ATOM 1502 C C . GLU A 1 187 ? 2.826 24.947 -0.933 1.00 93.69 187 GLU A C 1
ATOM 1504 O O . GLU A 1 187 ? 2.470 25.893 -0.225 1.00 93.69 187 GLU A O 1
ATOM 1509 N N . ALA A 1 188 ? 2.962 23.714 -0.438 1.00 93.31 188 ALA A N 1
ATOM 1510 C CA . ALA A 1 188 ? 2.696 23.383 0.957 1.00 93.31 188 ALA A CA 1
ATOM 1511 C C . ALA A 1 188 ? 3.693 24.041 1.923 1.00 93.31 188 ALA A C 1
ATOM 1513 O O . ALA A 1 188 ? 3.302 24.374 3.040 1.00 93.31 188 ALA A O 1
ATOM 1514 N N . GLU A 1 189 ? 4.942 24.277 1.505 1.00 90.50 189 GLU A N 1
ATOM 1515 C CA . GLU A 1 189 ? 5.975 24.921 2.330 1.00 90.50 189 GLU A CA 1
ATOM 1516 C C . GLU A 1 189 ? 5.531 26.303 2.835 1.00 90.50 189 GLU A C 1
ATOM 1518 O O . GLU A 1 189 ? 5.681 26.614 4.018 1.00 90.50 189 GLU A O 1
ATOM 1523 N N . GLY A 1 190 ? 4.874 27.089 1.976 1.00 88.38 190 GLY A N 1
ATOM 1524 C CA . GLY A 1 190 ? 4.331 28.402 2.335 1.00 88.38 190 GLY A CA 1
ATOM 1525 C C . GLY A 1 190 ? 3.150 28.363 3.312 1.00 88.38 190 GLY A C 1
ATOM 1526 O O . GLY A 1 190 ? 2.816 29.395 3.886 1.00 88.38 190 GLY A O 1
ATOM 1527 N N . LYS A 1 191 ? 2.537 27.191 3.518 1.00 90.44 191 LYS A N 1
ATOM 1528 C CA . LYS A 1 191 ? 1.373 26.988 4.397 1.00 90.44 191 LYS A CA 1
ATOM 1529 C C . LYS A 1 191 ? 1.732 26.310 5.716 1.00 90.44 191 LYS A C 1
ATOM 1531 O O . LYS A 1 191 ? 0.868 26.166 6.569 1.00 90.44 191 LYS A O 1
ATOM 1536 N N . ILE A 1 192 ? 2.986 25.888 5.920 1.00 87.06 192 ILE A N 1
ATOM 1537 C CA . ILE A 1 192 ? 3.395 25.188 7.155 1.00 87.06 192 ILE A CA 1
ATOM 1538 C C . ILE A 1 192 ? 3.091 26.038 8.396 1.00 87.06 192 ILE A C 1
ATOM 1540 O O . ILE A 1 192 ? 2.651 25.500 9.408 1.00 87.06 192 ILE A O 1
ATOM 1544 N N . GLY A 1 193 ? 3.276 27.359 8.304 1.00 84.56 193 GLY A N 1
ATOM 1545 C CA . GLY A 1 193 ? 2.982 28.296 9.392 1.00 84.56 193 GLY A CA 1
ATOM 1546 C C . GLY A 1 193 ? 1.498 28.417 9.757 1.00 84.56 193 GLY A C 1
ATOM 1547 O O . GLY A 1 193 ? 1.200 28.891 10.848 1.00 84.56 193 GLY A O 1
ATOM 1548 N N . ASP A 1 194 ? 0.585 27.960 8.895 1.00 87.06 194 ASP A N 1
ATOM 1549 C CA . ASP A 1 194 ? -0.860 27.955 9.163 1.00 87.06 194 ASP A CA 1
ATOM 1550 C C . ASP A 1 194 ? -1.273 26.799 10.093 1.00 87.06 194 ASP A C 1
ATOM 1552 O O . ASP A 1 194 ? -2.405 26.759 10.580 1.00 87.06 194 ASP A O 1
ATOM 1556 N N . PHE A 1 195 ? -0.369 25.845 10.344 1.00 85.56 195 PHE A N 1
ATOM 1557 C CA . PHE A 1 195 ? -0.616 24.683 11.190 1.00 85.56 195 PHE A CA 1
ATOM 1558 C C . PHE A 1 195 ? 0.170 24.795 12.500 1.00 85.56 195 PHE A C 1
ATOM 1560 O O . PHE A 1 195 ? 1.398 24.720 12.522 1.00 85.56 195 PHE A O 1
ATOM 1567 N N . GLU A 1 196 ? -0.536 24.903 13.624 1.00 82.50 196 GLU A N 1
ATOM 1568 C CA . GLU A 1 196 ? 0.072 24.753 14.945 1.00 82.50 196 GLU A CA 1
ATOM 1569 C C . GLU A 1 196 ? 0.169 23.266 15.315 1.00 82.50 196 GLU A C 1
ATOM 1571 O O . GLU A 1 196 ? -0.834 22.548 15.357 1.00 82.50 196 GLU A O 1
ATOM 1576 N N . ILE A 1 197 ? 1.38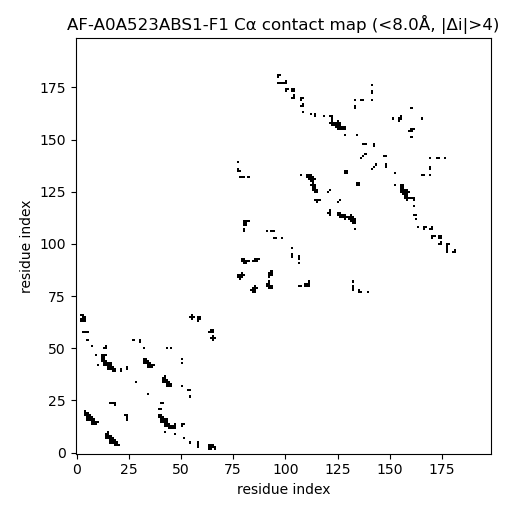1 22.789 15.617 1.00 75.69 197 ILE A N 1
ATOM 1577 C CA . ILE A 1 197 ? 1.565 21.478 16.248 1.00 75.69 197 ILE A CA 1
ATOM 1578 C C . ILE A 1 197 ? 1.272 21.648 17.739 1.00 75.69 197 ILE A C 1
ATOM 1580 O O . ILE A 1 197 ? 2.110 22.141 18.494 1.00 75.69 197 ILE A O 1
ATOM 1584 N N . ILE A 1 198 ? 0.074 21.245 18.156 1.00 72.12 198 ILE A N 1
ATOM 1585 C CA . ILE A 1 198 ? -0.294 21.173 19.570 1.00 72.12 198 ILE A CA 1
ATOM 1586 C C . ILE A 1 198 ? 0.353 19.908 20.149 1.00 72.12 198 ILE A C 1
ATOM 1588 O O . ILE A 1 198 ? -0.028 18.796 19.776 1.00 72.12 198 ILE A O 1
ATOM 1592 N N . TYR A 1 199 ? 1.355 20.093 21.010 1.00 53.81 199 TYR A N 1
ATOM 1593 C CA . TYR A 1 199 ? 1.983 19.025 21.799 1.00 53.81 199 TYR A CA 1
ATOM 1594 C C . TYR A 1 199 ? 1.221 18.762 23.098 1.00 53.81 199 TYR A C 1
ATOM 1596 O O . TYR A 1 199 ? 0.744 19.744 23.713 1.00 53.81 199 TYR A O 1
#

Foldseek 3Di:
DPLFQWDWDDDVQWTKIFGPDVVVQVVLVVLPFDWDDDVRIITTGHDHVSSLVSVLVVRVVVVGNSDDDDDDDDDDDQAFQAGDDDDPVDPLRDDDLPDQLVVVLVSLQSGDAQADPDLVCCQVQFGDLVRGSLLVCCVPPQPPDPVVSVVVVVCRRNSVDDPNVSSVVSSVSVNVVSVVSVVVVVVVVVCPVVDDDDD

Secondary structure (DSSP, 8-state):
--SSSEEEEEETTEEEEEESSHHHHGGGGGG--EEEEETTEEEEES-HHHHHHHHHHHHHHTT---PPPPP----PPPBPTTSSB--TTSGGGS--TTS-HHHHHHHHHHS--S--SSHHHHHHH---GGG-HHHHHIIIII---HHHHHHHHHHHHTT-S-HHHHHHHHHHHHHHHHHHHHHHHHHHHTTGGG-----

Solvent-accessible surface area (backbone atoms only — not comparable to full-atom values): 11546 Å² total; per-residue (Å²): 131,77,80,42,63,64,48,79,42,86,48,92,64,17,32,35,38,31,46,94,48,67,78,59,60,64,61,59,69,76,70,77,61,56,69,49,81,54,92,76,35,35,40,37,48,50,62,46,70,60,53,51,50,54,50,29,56,49,31,40,77,70,74,34,72,40,71,76,80,81,85,84,86,89,77,86,80,75,64,9,29,70,54,64,69,56,40,87,94,39,64,72,18,51,77,57,90,83,50,55,53,71,55,43,37,53,44,53,69,66,33,39,59,28,58,51,98,43,71,68,51,1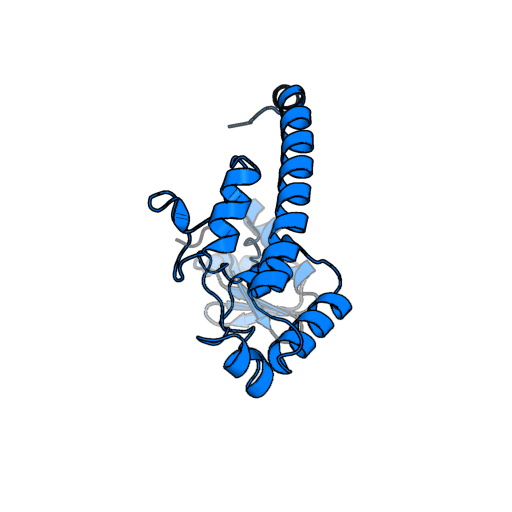8,41,74,68,16,34,39,62,94,62,13,41,64,52,49,44,33,70,76,75,64,48,89,50,67,69,58,54,50,49,53,47,52,31,23,43,58,16,76,46,49,68,68,62,50,39,49,53,54,32,53,48,49,35,52,52,45,51,55,51,45,54,55,49,62,59,45,61,79,47,52,85,80,57,82,84,85,128

Radius of gyration: 27.43 Å; Cα contacts (8 Å, |Δi|>4): 268; chains: 1; bounding box: 53×46×69 Å

Sequence (199 aa):
SRINLFSFERIDNGLRVRSKRDELLKKLSELGFEFKSFEGHVDIFGNPLEIERAIRELEIKLGGFGFIPPSSIYHRFTTGLTGGKMSSSKPESYISLLDDPEVAVRKLKNALTGGRATSEEQKRLGGEPEKCVIFEFYSFHLIESDEELKRIEEDCRSGRLLCGSCKKFASELMVDFLREHKEKRDEAEGKIGDFEIIY

Mean predicted aligned error: 6.38 Å

pLDDT: mean 94.43, std 6.05, range [53.19, 98.75]

Nearest PDB structures (foldseek):
  3a04-assembly1_A  TM=8.364E-01  e=1.966E-11  Aeropyrum pernix
  5ujj-assembly1_B  TM=8.136E-01  e=1.257E-08  Homo sapiens
  3foc-assembly1_A-2  TM=7.986E-01  e=1.105E-07  Giardia lamblia ATCC 50803
  4j76-assembly1_A  TM=8.202E-01  e=3.372E-07  Plasmodium falciparum 3D7
  3hzr-assembly3_F  TM=8.157E-01  e=6.067E-07  Entamoeba histolytica